Protein AF-A0A197JGU2-F1 (afdb_monomer_lite)

Structure (mmCIF, N/CA/C/O backbone):
data_AF-A0A197JGU2-F1
#
_entry.id   AF-A0A197JGU2-F1
#
loop_
_atom_site.group_PDB
_atom_site.id
_atom_site.type_symbol
_atom_site.label_atom_id
_atom_site.label_alt_id
_atom_site.label_comp_id
_atom_site.label_asym_id
_atom_site.label_entity_id
_atom_site.label_seq_id
_atom_site.pdbx_PDB_ins_code
_atom_site.Cartn_x
_atom_site.Cartn_y
_atom_site.Cartn_z
_atom_site.occupancy
_atom_site.B_iso_or_equiv
_atom_site.auth_seq_id
_atom_site.auth_comp_id
_atom_site.auth_asym_id
_atom_site.auth_atom_id
_atom_site.pdbx_PDB_model_num
ATOM 1 N N . MET A 1 1 ? -8.333 -54.682 26.541 1.00 45.16 1 MET A N 1
ATOM 2 C CA . MET A 1 1 ? -8.185 -54.988 25.103 1.00 45.16 1 MET A CA 1
ATOM 3 C C . MET A 1 1 ? -9.478 -54.595 24.414 1.00 45.16 1 MET A C 1
ATOM 5 O O . MET A 1 1 ? -10.468 -55.291 24.563 1.00 45.16 1 MET A O 1
ATOM 9 N N . SER A 1 2 ? -9.493 -53.425 23.780 1.00 31.69 2 SER A N 1
ATOM 10 C CA . SER A 1 2 ? -10.616 -52.922 22.987 1.00 31.69 2 SER A CA 1
ATOM 11 C C . SER A 1 2 ? -10.027 -52.031 21.899 1.00 31.69 2 SER A C 1
ATOM 13 O O . SER A 1 2 ? -9.272 -51.104 22.193 1.00 31.69 2 SER A O 1
ATOM 15 N N . THR A 1 3 ? -10.277 -52.406 20.652 1.00 38.69 3 THR A N 1
ATOM 16 C CA . THR A 1 3 ? -9.775 -51.786 19.426 1.00 38.69 3 THR A CA 1
ATOM 17 C C . THR A 1 3 ? -10.735 -50.689 18.978 1.00 38.69 3 THR A C 1
ATOM 19 O O . THR A 1 3 ? -11.870 -50.982 18.606 1.00 38.69 3 THR A O 1
ATOM 22 N N . HIS A 1 4 ? -10.274 -49.438 18.986 1.00 33.22 4 HIS A N 1
ATOM 23 C CA . HIS A 1 4 ? -10.952 -48.312 18.341 1.00 33.22 4 HIS A CA 1
ATOM 24 C C . HIS A 1 4 ? -10.510 -48.205 16.871 1.00 33.22 4 HIS A C 1
ATOM 26 O O . HIS A 1 4 ? -9.305 -48.244 16.614 1.00 33.22 4 HIS A O 1
ATOM 32 N N . PRO A 1 5 ? -11.433 -48.041 15.904 1.00 43.69 5 PRO A N 1
ATOM 33 C CA . PRO A 1 5 ? -11.072 -47.804 14.516 1.00 43.69 5 PRO A CA 1
ATOM 34 C C . PRO A 1 5 ? -10.796 -46.315 14.282 1.00 43.69 5 PRO A C 1
ATOM 36 O O . PRO A 1 5 ? -11.571 -45.445 14.681 1.00 43.69 5 PRO A O 1
ATOM 39 N N . ALA A 1 6 ? -9.680 -46.042 13.611 1.00 34.91 6 ALA A N 1
ATOM 40 C CA . ALA A 1 6 ? -9.342 -44.742 13.060 1.00 34.91 6 ALA A CA 1
ATOM 41 C C . ALA A 1 6 ? -10.175 -44.485 11.795 1.00 34.91 6 ALA A C 1
ATOM 43 O O . ALA A 1 6 ? -10.125 -45.260 10.842 1.00 34.91 6 ALA A O 1
ATOM 44 N N . PHE A 1 7 ? -10.913 -43.379 11.785 1.00 34.84 7 PHE A N 1
ATOM 45 C CA . PHE A 1 7 ? -11.488 -42.779 10.586 1.00 34.84 7 PHE A CA 1
ATOM 46 C C . PHE A 1 7 ? -11.163 -41.283 10.607 1.00 34.84 7 PHE A C 1
ATOM 48 O O . PHE A 1 7 ? -11.243 -40.653 11.660 1.00 34.84 7 PHE A O 1
ATOM 55 N N . ASN A 1 8 ? -10.838 -40.758 9.423 1.00 30.67 8 ASN A N 1
ATOM 56 C CA . ASN A 1 8 ? -10.496 -39.374 9.063 1.00 30.67 8 ASN A CA 1
ATOM 57 C C . ASN A 1 8 ? -8.997 -39.036 9.017 1.00 30.67 8 ASN A C 1
ATOM 59 O O . ASN A 1 8 ? -8.448 -38.451 9.941 1.00 30.67 8 ASN A O 1
ATOM 63 N N . SER A 1 9 ? -8.373 -39.298 7.865 1.00 32.50 9 SER A N 1
ATOM 64 C CA . SER A 1 9 ? -7.573 -38.276 7.168 1.00 32.50 9 SER A CA 1
ATOM 65 C C . SER A 1 9 ? -7.286 -38.728 5.731 1.00 32.50 9 SER A C 1
ATOM 67 O O . SER A 1 9 ? -6.255 -39.316 5.425 1.00 32.50 9 SER A O 1
ATOM 69 N N . LEU A 1 10 ? -8.255 -38.492 4.849 1.00 36.16 10 LEU A N 1
ATOM 70 C CA . LEU A 1 10 ? -8.094 -38.547 3.395 1.00 36.16 10 LEU A CA 1
ATOM 71 C C . LEU A 1 10 ? -8.729 -37.271 2.832 1.00 36.16 10 LEU A C 1
ATOM 73 O O . LEU A 1 10 ? -9.746 -37.292 2.149 1.00 36.16 10 LEU A O 1
ATOM 77 N N . VAL A 1 11 ? -8.142 -36.130 3.191 1.00 33.84 11 VAL A N 1
ATOM 78 C CA . VAL A 1 11 ? -8.242 -34.912 2.387 1.00 33.84 11 VAL A CA 1
ATOM 79 C C . VAL A 1 11 ? -6.900 -34.807 1.691 1.00 33.84 11 VAL A C 1
ATOM 81 O O . VAL A 1 11 ? -5.880 -34.538 2.322 1.00 33.84 11 VAL A O 1
ATOM 84 N N . GLY A 1 12 ? -6.904 -35.155 0.406 1.00 31.95 12 GLY A N 1
ATOM 85 C CA . GLY A 1 12 ? -5.719 -35.139 -0.432 1.00 31.95 12 GLY A CA 1
ATOM 86 C C . GLY A 1 12 ? -5.049 -33.774 -0.373 1.00 31.95 12 GLY A C 1
ATOM 87 O O . GLY A 1 12 ? -5.681 -32.748 -0.626 1.00 31.95 12 GLY A O 1
ATOM 88 N N . ALA A 1 13 ? -3.759 -33.780 -0.053 1.00 34.81 13 ALA A N 1
ATOM 89 C CA . ALA A 1 13 ? -2.879 -32.691 -0.413 1.00 34.81 13 ALA A CA 1
ATOM 90 C C . ALA A 1 13 ? -2.957 -32.546 -1.938 1.00 34.81 13 ALA A C 1
ATOM 92 O O . ALA A 1 13 ? -2.419 -33.370 -2.678 1.00 34.81 13 ALA A O 1
ATOM 93 N N . LEU A 1 14 ? -3.686 -31.533 -2.408 1.00 34.97 14 LEU A N 1
ATOM 94 C CA . LEU A 1 14 ? -3.496 -31.039 -3.762 1.00 34.97 14 LEU A CA 1
ATOM 95 C C . LEU A 1 14 ? -2.004 -30.704 -3.879 1.00 34.97 14 LEU A C 1
ATOM 97 O O . LEU A 1 14 ? -1.494 -30.000 -3.000 1.00 34.97 14 LEU A O 1
ATOM 101 N N . PRO A 1 15 ? -1.283 -31.222 -4.888 1.00 37.72 15 PRO A N 1
ATOM 102 C CA . PRO A 1 15 ? 0.078 -30.781 -5.124 1.00 37.72 15 PRO A CA 1
ATOM 103 C C . PRO A 1 15 ? 0.022 -29.262 -5.258 1.00 37.72 15 PRO A C 1
ATOM 105 O O . PRO A 1 15 ? -0.719 -28.741 -6.095 1.00 37.72 15 PRO A O 1
ATOM 108 N N . LEU A 1 16 ? 0.748 -28.562 -4.377 1.00 41.50 16 LEU A N 1
ATOM 109 C CA . LEU A 1 16 ? 1.075 -27.152 -4.559 1.00 41.50 16 LEU A CA 1
ATOM 110 C C . LEU A 1 16 ? 1.455 -27.014 -6.027 1.00 41.50 16 LEU A C 1
ATOM 112 O O . LEU A 1 16 ? 2.329 -27.756 -6.477 1.00 41.50 16 LEU A O 1
ATOM 116 N N . ALA A 1 17 ? 0.717 -26.186 -6.771 1.00 38.44 17 ALA A N 1
ATOM 117 C CA . ALA A 1 17 ? 0.963 -25.964 -8.185 1.00 38.44 17 ALA A CA 1
ATOM 118 C C . ALA A 1 17 ? 2.455 -25.664 -8.333 1.00 38.44 17 ALA A C 1
ATOM 120 O O . ALA A 1 17 ? 2.917 -24.613 -7.896 1.00 38.44 17 ALA A O 1
ATOM 121 N N . GLY A 1 18 ? 3.209 -26.652 -8.820 1.00 34.50 18 GLY A N 1
ATOM 122 C CA . GLY A 1 18 ? 4.642 -26.524 -8.990 1.00 34.50 18 GLY A CA 1
ATOM 123 C C . GLY A 1 18 ? 4.842 -25.403 -9.986 1.00 34.50 18 GLY A C 1
ATOM 124 O O . GLY A 1 18 ? 4.416 -25.524 -11.134 1.00 34.50 18 GLY A O 1
ATOM 125 N N . GLU A 1 19 ? 5.390 -24.289 -9.521 1.00 42.22 19 GLU A N 1
ATOM 126 C CA . GLU A 1 19 ? 5.710 -23.161 -10.377 1.00 42.22 19 GLU A CA 1
ATOM 127 C C . GLU A 1 19 ? 6.792 -23.647 -11.347 1.00 42.22 19 GLU A C 1
ATOM 129 O O . GLU A 1 19 ? 7.929 -23.923 -10.965 1.00 42.22 19 GLU A O 1
ATOM 134 N N . VAL A 1 20 ? 6.397 -23.899 -12.596 1.00 43.25 20 VAL A N 1
ATOM 135 C CA . VAL A 1 20 ? 7.321 -24.331 -13.643 1.00 43.25 20 VAL A CA 1
ATOM 136 C C . VAL A 1 20 ? 8.098 -23.097 -14.076 1.00 43.25 20 VAL A C 1
ATOM 138 O O . VAL A 1 20 ? 7.582 -22.256 -14.813 1.00 43.25 20 VAL A O 1
ATOM 141 N N . PHE A 1 21 ? 9.344 -22.993 -13.622 1.00 52.69 21 PHE A N 1
ATOM 142 C CA . PHE A 1 21 ? 10.291 -22.007 -14.126 1.00 52.69 21 PHE A CA 1
ATOM 143 C C . PHE A 1 21 ? 10.681 -22.402 -15.551 1.00 52.69 21 PHE A C 1
ATOM 145 O O . PHE A 1 21 ? 11.523 -23.271 -15.774 1.00 52.69 21 PHE A O 1
ATOM 152 N N . LEU A 1 22 ? 10.018 -21.805 -16.541 1.00 59.50 22 LEU A N 1
ATOM 153 C CA . LEU A 1 22 ? 10.475 -21.891 -17.921 1.00 59.50 22 LEU A CA 1
ATOM 154 C C . LEU A 1 22 ? 11.741 -21.046 -18.052 1.00 59.50 22 LEU A C 1
ATOM 156 O O . LEU A 1 22 ? 11.739 -19.873 -17.678 1.00 59.50 22 LEU A O 1
ATOM 160 N N . HIS A 1 23 ? 12.803 -21.634 -18.609 1.00 69.75 23 HIS A N 1
ATOM 161 C CA . HIS A 1 23 ? 14.019 -20.898 -18.946 1.00 69.75 23 HIS A CA 1
ATOM 162 C C . HIS A 1 23 ? 13.677 -19.620 -19.725 1.00 69.75 23 HIS A C 1
ATOM 164 O O . HIS A 1 23 ? 12.765 -19.598 -20.559 1.00 69.75 23 HIS A O 1
ATOM 170 N N . ARG A 1 24 ? 14.422 -18.552 -19.443 1.00 76.62 24 ARG A N 1
ATOM 171 C CA . ARG A 1 24 ? 14.270 -17.221 -20.035 1.00 76.62 24 ARG A CA 1
ATOM 172 C C . ARG A 1 24 ? 14.127 -17.276 -21.562 1.00 76.62 24 ARG A C 1
ATOM 174 O O . ARG A 1 24 ? 13.194 -16.693 -22.118 1.00 76.62 24 ARG A O 1
ATOM 181 N N . GLU A 1 25 ? 14.960 -18.073 -22.233 1.00 80.12 25 GLU A N 1
ATOM 182 C CA . GLU A 1 25 ? 14.879 -18.276 -23.681 1.00 80.12 25 GLU A CA 1
ATOM 183 C C . GLU A 1 25 ? 13.583 -18.978 -24.098 1.00 80.12 25 GLU A C 1
ATOM 185 O O . GLU A 1 25 ? 12.969 -18.593 -25.092 1.00 80.12 25 GLU A O 1
ATOM 190 N N . ALA A 1 26 ? 13.123 -19.977 -23.339 1.00 82.44 26 ALA A N 1
ATOM 191 C CA . ALA A 1 26 ? 11.890 -20.699 -23.643 1.00 82.44 26 ALA A CA 1
ATOM 192 C C . ALA A 1 26 ? 10.674 -19.762 -23.620 1.00 82.44 26 ALA A C 1
ATOM 194 O O . ALA A 1 26 ? 9.838 -19.833 -24.520 1.00 82.44 26 ALA A O 1
ATOM 195 N N . THR A 1 27 ? 10.606 -18.833 -22.660 1.00 84.88 27 THR A N 1
ATOM 196 C CA . THR A 1 27 ? 9.537 -17.820 -22.622 1.00 84.88 27 THR A CA 1
ATOM 197 C C . THR A 1 27 ? 9.527 -16.990 -23.905 1.00 84.88 27 THR A C 1
ATOM 199 O O . THR A 1 27 ? 8.475 -16.839 -24.528 1.00 84.88 27 THR A O 1
ATOM 202 N N . TRP A 1 28 ? 10.689 -16.514 -24.360 1.00 88.94 28 TRP A N 1
ATOM 203 C CA . TRP A 1 28 ? 10.804 -15.776 -25.621 1.00 88.94 28 TRP A CA 1
ATOM 204 C C . TRP A 1 28 ? 10.413 -16.623 -26.844 1.00 88.94 28 TRP A C 1
ATOM 206 O O . TRP A 1 28 ? 9.614 -16.188 -27.677 1.00 88.94 28 TRP A O 1
ATOM 216 N N . PHE A 1 29 ? 10.931 -17.847 -26.957 1.00 89.69 29 PHE A N 1
ATOM 217 C CA . PHE A 1 29 ? 10.640 -18.739 -28.083 1.00 89.69 29 PHE A CA 1
ATOM 218 C C . PHE A 1 29 ? 9.156 -19.102 -28.183 1.00 89.69 29 PHE A C 1
ATOM 220 O O . PHE A 1 29 ? 8.623 -19.174 -29.288 1.00 89.69 29 PHE A O 1
ATOM 227 N N . LEU A 1 30 ? 8.478 -19.288 -27.050 1.00 89.44 30 LEU A N 1
ATOM 228 C CA . LEU A 1 30 ? 7.057 -19.636 -27.015 1.00 89.44 30 LEU A CA 1
ATOM 229 C C . LEU A 1 30 ? 6.151 -18.434 -27.286 1.00 89.44 30 LEU A C 1
ATOM 231 O O . LEU A 1 30 ? 5.116 -18.573 -27.937 1.00 89.44 30 LEU A O 1
ATOM 235 N N . THR A 1 31 ? 6.519 -17.253 -26.790 1.00 91.62 31 THR A N 1
ATOM 236 C CA . THR A 1 31 ? 5.670 -16.058 -26.892 1.00 91.62 31 THR A CA 1
ATOM 237 C C . THR A 1 31 ? 5.887 -15.288 -28.188 1.00 91.62 31 THR A C 1
ATOM 239 O O . THR A 1 31 ? 4.927 -14.739 -28.733 1.00 91.62 31 THR A O 1
ATOM 242 N N . SER A 1 32 ? 7.108 -15.279 -28.731 1.00 94.19 32 SER A N 1
ATOM 243 C CA . SER A 1 32 ? 7.435 -14.470 -29.906 1.00 94.19 32 SER A CA 1
ATOM 244 C C . SER A 1 32 ? 6.592 -14.775 -31.146 1.00 94.19 32 SER A C 1
ATOM 246 O O . SER A 1 32 ? 6.251 -13.817 -31.833 1.00 94.19 32 SER A O 1
ATOM 248 N N . PRO A 1 33 ? 6.158 -16.010 -31.469 1.00 97.12 33 PRO A N 1
ATOM 249 C CA . PRO A 1 33 ? 5.295 -16.244 -32.631 1.00 97.12 33 PRO A CA 1
ATOM 250 C C . PRO A 1 33 ? 3.867 -15.712 -32.453 1.00 97.12 33 PRO A C 1
ATOM 252 O O . PRO A 1 33 ? 3.158 -15.556 -33.441 1.00 97.12 33 PRO A O 1
ATOM 255 N N . ILE A 1 34 ? 3.448 -15.427 -31.215 1.00 96.56 34 ILE A N 1
ATOM 256 C CA . ILE A 1 34 ? 2.062 -15.085 -30.863 1.00 96.56 34 ILE A CA 1
ATOM 257 C C . ILE A 1 34 ? 1.910 -13.702 -30.215 1.00 96.56 34 ILE A C 1
ATOM 259 O O . ILE A 1 34 ? 0.838 -13.403 -29.693 1.00 96.56 34 ILE A O 1
ATOM 263 N N . PHE A 1 35 ? 2.938 -12.847 -30.246 1.00 97.25 35 PHE A N 1
ATOM 264 C CA . PHE A 1 35 ? 2.919 -11.507 -29.638 1.00 97.25 35 PHE A CA 1
ATOM 265 C C . PHE A 1 35 ? 1.707 -10.662 -30.033 1.00 97.25 35 PHE A C 1
ATOM 267 O O . PHE A 1 35 ? 1.116 -9.999 -29.181 1.00 97.25 35 PHE A O 1
ATOM 274 N N . GLU A 1 36 ? 1.275 -10.747 -31.289 1.00 97.31 36 GLU A N 1
ATOM 275 C CA . GLU A 1 36 ? 0.116 -10.019 -31.795 1.00 97.31 36 GLU A CA 1
ATOM 276 C C . GLU A 1 36 ? -1.197 -10.453 -31.142 1.00 97.31 36 GLU A C 1
ATOM 278 O O . GLU A 1 36 ? -2.181 -9.724 -31.228 1.00 97.31 36 GLU A O 1
ATOM 283 N N . CYS A 1 37 ? -1.240 -11.617 -30.500 1.00 96.69 37 CYS A N 1
ATOM 284 C CA . CYS A 1 37 ? -2.421 -12.159 -29.837 1.00 96.69 37 CYS A CA 1
ATOM 285 C C . CYS A 1 37 ? -2.394 -11.950 -28.315 1.00 96.69 37 CYS A C 1
ATOM 287 O O . CYS A 1 37 ? -3.420 -12.138 -27.661 1.00 96.69 37 CYS A O 1
ATOM 289 N N . LEU A 1 38 ? -1.248 -11.572 -27.738 1.00 97.25 38 LEU A N 1
ATOM 290 C CA . LEU A 1 38 ? -1.096 -11.460 -26.290 1.00 97.25 38 LEU A CA 1
ATOM 291 C C . LEU A 1 38 ? -1.690 -10.153 -25.760 1.00 97.25 38 LEU A C 1
ATOM 293 O O . LEU A 1 38 ? -1.357 -9.064 -26.221 1.00 97.25 38 LEU A O 1
ATOM 297 N N . GLN A 1 39 ? -2.532 -10.276 -24.734 1.00 97.25 39 GLN A N 1
ATOM 298 C CA . GLN A 1 39 ? -3.038 -9.147 -23.942 1.00 97.25 39 GLN A CA 1
ATOM 299 C C . GLN A 1 39 ? -2.298 -8.984 -22.614 1.00 97.25 39 GLN A C 1
ATOM 301 O O . GLN A 1 39 ? -2.335 -7.911 -22.017 1.00 97.25 39 GLN A O 1
ATOM 306 N N . SER A 1 40 ? -1.617 -10.034 -22.157 1.00 96.56 40 SER A N 1
ATOM 307 C CA . SER A 1 40 ? -0.811 -10.038 -20.943 1.00 96.56 40 SER A CA 1
ATOM 308 C C . SER A 1 40 ? 0.511 -10.736 -21.222 1.00 96.56 40 SER A C 1
ATOM 310 O O . SER A 1 40 ? 0.514 -11.786 -21.864 1.00 96.56 40 SER A O 1
ATOM 312 N N . LEU A 1 41 ? 1.614 -10.173 -20.738 1.00 95.62 41 LEU A N 1
ATOM 313 C CA . LEU A 1 41 ? 2.951 -10.722 -20.943 1.00 95.62 41 LEU A CA 1
ATOM 314 C C . LEU A 1 41 ? 3.835 -10.422 -19.737 1.00 95.62 41 LEU A C 1
ATOM 316 O O . LEU A 1 41 ? 3.893 -9.278 -19.278 1.00 95.62 41 LEU A O 1
ATOM 320 N N . SER A 1 42 ? 4.534 -11.450 -19.264 1.00 93.62 42 SER A N 1
ATOM 321 C CA . SER A 1 42 ? 5.588 -11.308 -18.267 1.00 93.62 42 SER A CA 1
ATOM 322 C C . SER A 1 42 ? 6.929 -11.114 -18.967 1.00 93.62 42 SER A C 1
ATOM 324 O O . SER A 1 42 ? 7.308 -11.917 -19.815 1.00 93.62 42 SER A O 1
ATOM 326 N N . ILE A 1 43 ? 7.621 -10.024 -18.643 1.00 93.56 43 ILE A N 1
ATOM 327 C CA . ILE A 1 43 ? 8.865 -9.601 -19.284 1.00 93.56 43 ILE A CA 1
ATOM 328 C C . ILE A 1 43 ? 9.972 -9.572 -18.227 1.00 93.56 43 ILE A C 1
ATOM 330 O O . ILE A 1 43 ? 9.899 -8.756 -17.300 1.00 93.56 43 ILE A O 1
ATOM 334 N N . PRO A 1 44 ? 11.008 -10.418 -18.350 1.00 91.75 44 PRO A N 1
ATOM 335 C CA . PRO A 1 44 ? 12.205 -10.298 -17.531 1.00 91.75 44 PRO A CA 1
ATOM 336 C C . PRO A 1 44 ? 12.867 -8.934 -17.754 1.00 91.75 44 PRO A C 1
ATOM 338 O O . PRO A 1 44 ? 13.097 -8.532 -18.895 1.00 91.75 44 PRO A O 1
ATOM 341 N N . ALA A 1 45 ? 13.201 -8.216 -16.680 1.00 90.38 45 ALA A N 1
ATOM 342 C CA . ALA A 1 45 ? 13.775 -6.869 -16.774 1.00 90.38 45 ALA A CA 1
ATOM 343 C C . ALA A 1 45 ? 15.087 -6.836 -17.586 1.00 90.38 45 ALA A C 1
ATOM 345 O O . ALA A 1 45 ? 15.390 -5.846 -18.245 1.00 90.38 45 ALA A O 1
ATOM 346 N N . PHE A 1 46 ? 15.843 -7.935 -17.594 1.00 87.75 46 PHE A N 1
ATOM 347 C CA . PHE A 1 46 ? 17.083 -8.063 -18.361 1.00 87.75 46 PHE A CA 1
ATOM 348 C C . PHE A 1 46 ? 16.871 -8.350 -19.857 1.00 87.75 46 PHE A C 1
ATOM 350 O O . PHE A 1 46 ? 17.829 -8.258 -20.620 1.00 87.75 46 PHE A O 1
ATOM 357 N N . ASP A 1 47 ? 15.657 -8.708 -20.292 1.00 91.50 47 ASP A N 1
ATOM 358 C CA . ASP A 1 47 ? 15.323 -9.009 -21.696 1.00 91.50 47 ASP A CA 1
ATOM 359 C C . ASP A 1 47 ? 14.694 -7.845 -22.455 1.00 91.50 47 ASP A C 1
ATOM 361 O O . ASP A 1 47 ? 14.291 -8.005 -23.610 1.00 91.50 47 ASP A O 1
ATOM 365 N N . LEU A 1 48 ? 14.560 -6.675 -21.831 1.00 93.06 48 LEU A N 1
ATOM 366 C CA . LEU A 1 48 ? 13.796 -5.568 -22.407 1.00 93.06 48 LEU A CA 1
ATOM 367 C C . LEU A 1 48 ? 14.268 -5.174 -23.803 1.00 93.06 48 LEU A C 1
ATOM 369 O O . LEU A 1 48 ? 13.432 -4.813 -24.624 1.00 93.06 48 LEU A O 1
ATOM 373 N N . ASP A 1 49 ? 15.554 -5.312 -24.118 1.00 92.62 49 ASP A N 1
ATOM 374 C CA . ASP A 1 49 ? 16.081 -5.066 -25.462 1.00 92.62 49 ASP A CA 1
ATOM 375 C C . ASP A 1 49 ? 15.443 -5.982 -26.520 1.00 92.62 49 ASP A C 1
ATOM 377 O O . ASP A 1 49 ? 15.079 -5.525 -27.606 1.00 92.62 49 ASP A 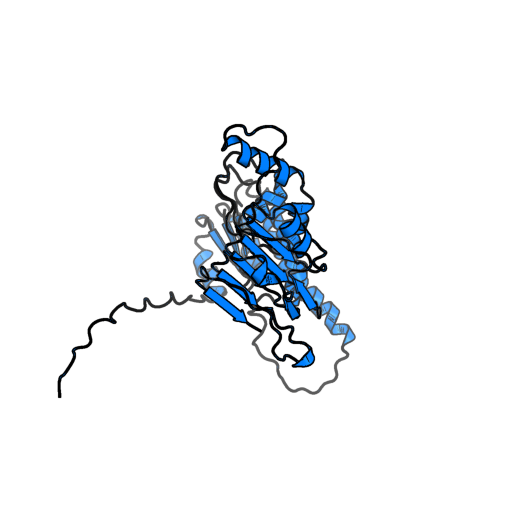O 1
ATOM 381 N N . CYS A 1 50 ? 15.254 -7.268 -26.209 1.00 93.06 50 CYS A N 1
ATOM 382 C CA . CYS A 1 50 ? 14.613 -8.229 -27.107 1.00 93.06 50 CYS A CA 1
ATOM 383 C C . CYS A 1 50 ? 13.155 -7.837 -27.365 1.00 93.06 50 CYS A C 1
ATOM 385 O O . CYS A 1 50 ? 12.734 -7.723 -28.519 1.00 93.06 50 CYS A O 1
ATOM 387 N N . TYR A 1 51 ? 12.402 -7.545 -26.302 1.00 95.69 51 TYR A N 1
ATOM 388 C CA . TYR A 1 51 ? 11.006 -7.114 -26.413 1.00 95.69 51 TYR A CA 1
ATOM 389 C C . TYR A 1 51 ? 10.870 -5.738 -27.079 1.00 95.69 51 TYR A C 1
ATOM 391 O O . TYR A 1 51 ? 9.931 -5.527 -27.845 1.00 95.69 51 TYR A O 1
ATOM 399 N N . SER A 1 52 ? 11.827 -4.829 -26.869 1.00 96.44 52 SER A N 1
ATOM 400 C CA . SER A 1 52 ? 11.855 -3.510 -27.514 1.00 96.44 52 SER A CA 1
ATOM 401 C C . SER A 1 52 ? 11.999 -3.631 -29.029 1.00 96.44 52 SER A C 1
ATOM 403 O O . SER A 1 52 ? 11.279 -2.968 -29.772 1.00 96.44 52 SER A O 1
ATOM 405 N N . ARG A 1 53 ? 12.859 -4.538 -29.515 1.00 96.75 53 ARG A N 1
ATOM 406 C CA . ARG A 1 53 ? 13.000 -4.813 -30.960 1.00 96.75 53 ARG A CA 1
ATOM 407 C C . ARG A 1 53 ? 11.731 -5.398 -31.583 1.00 96.75 53 ARG A C 1
ATOM 409 O O . ARG A 1 53 ? 11.513 -5.235 -32.778 1.00 96.75 53 ARG A O 1
ATOM 416 N N . ALA A 1 54 ? 10.896 -6.068 -30.790 1.00 96.88 54 ALA A N 1
ATOM 417 C CA . ALA A 1 54 ? 9.630 -6.654 -31.226 1.00 96.88 54 ALA A CA 1
ATOM 418 C C . ALA A 1 54 ? 8.396 -5.803 -30.862 1.00 96.88 54 ALA A C 1
ATOM 420 O O . ALA A 1 54 ? 7.269 -6.289 -30.970 1.00 96.88 54 ALA A O 1
ATOM 421 N N . MET A 1 55 ? 8.580 -4.543 -30.449 1.00 97.25 55 MET A N 1
ATOM 422 C CA . MET A 1 55 ? 7.519 -3.707 -29.876 1.00 97.25 55 MET A CA 1
ATOM 423 C C . MET A 1 55 ? 6.297 -3.551 -30.794 1.00 97.25 55 MET A C 1
ATOM 425 O O . MET A 1 55 ? 5.164 -3.582 -30.320 1.00 97.25 55 MET A O 1
ATOM 429 N N . ASP A 1 56 ? 6.501 -3.471 -32.109 1.00 97.88 56 ASP A N 1
ATOM 430 C CA . ASP A 1 56 ? 5.456 -3.381 -33.143 1.00 97.88 56 ASP A CA 1
ATOM 431 C C . ASP A 1 56 ? 4.432 -4.520 -33.057 1.00 97.88 56 ASP A C 1
ATOM 433 O O . ASP A 1 56 ? 3.251 -4.353 -33.377 1.00 97.88 56 ASP A O 1
ATOM 437 N N . ARG A 1 57 ? 4.892 -5.691 -32.612 1.00 97.88 57 ARG A N 1
ATOM 438 C CA . ARG A 1 57 ? 4.105 -6.921 -32.529 1.00 97.88 57 ARG A CA 1
ATOM 439 C C . ARG A 1 57 ? 3.286 -6.987 -31.243 1.00 97.88 57 ARG A C 1
ATOM 441 O O . ARG A 1 57 ? 2.289 -7.694 -31.198 1.00 97.88 57 ARG A O 1
ATOM 448 N N . LEU A 1 58 ? 3.624 -6.184 -30.234 1.00 97.31 58 LEU A N 1
ATOM 449 C CA . LEU A 1 58 ? 2.961 -6.138 -28.926 1.00 97.31 58 LEU A CA 1
ATOM 450 C C . LEU A 1 58 ? 1.729 -5.208 -28.896 1.00 97.31 58 LEU A C 1
ATOM 452 O O . LEU A 1 58 ? 1.280 -4.796 -27.832 1.00 97.31 58 LEU A O 1
ATOM 456 N N . ARG A 1 59 ? 1.140 -4.875 -30.051 1.00 97.12 59 ARG A N 1
ATOM 457 C CA . ARG A 1 59 ? 0.045 -3.887 -30.184 1.00 97.12 59 ARG A CA 1
ATOM 458 C C . ARG A 1 59 ? -1.220 -4.166 -29.361 1.00 97.12 59 ARG A C 1
ATOM 460 O O . ARG A 1 59 ? -2.008 -3.252 -29.122 1.00 97.12 59 ARG A O 1
ATOM 467 N N . ASN A 1 60 ? -1.445 -5.427 -28.992 1.00 97.00 60 ASN A N 1
ATOM 468 C CA . ASN A 1 60 ? -2.610 -5.871 -28.224 1.00 97.00 60 ASN A CA 1
ATOM 469 C C . ASN A 1 60 ? -2.315 -6.027 -26.729 1.00 97.00 60 ASN A C 1
ATOM 471 O O . ASN A 1 60 ? -3.225 -6.354 -25.970 1.00 97.00 60 ASN A O 1
ATOM 475 N N . LEU A 1 61 ? -1.077 -5.763 -26.308 1.00 97.69 61 LEU A N 1
ATOM 476 C CA . LEU A 1 61 ? -0.649 -5.927 -24.933 1.00 97.69 61 LEU A CA 1
ATOM 477 C C . LEU A 1 61 ? -1.281 -4.846 -24.049 1.00 97.69 61 LEU A C 1
ATOM 479 O O . LEU A 1 61 ? -1.087 -3.647 -24.256 1.00 97.69 61 LEU A O 1
ATOM 483 N N . GLU A 1 62 ? -2.046 -5.285 -23.052 1.00 97.06 62 GLU A N 1
ATOM 484 C CA . GLU A 1 62 ? -2.731 -4.413 -22.097 1.00 97.06 62 GLU A CA 1
ATOM 485 C C . GLU A 1 62 ? -2.149 -4.523 -20.686 1.00 97.06 62 GLU A C 1
ATOM 487 O O . GLU A 1 62 ? -2.154 -3.546 -19.934 1.00 97.06 62 GLU A O 1
ATOM 492 N N . ARG A 1 63 ? -1.640 -5.702 -20.320 1.00 96.19 63 ARG A N 1
ATOM 493 C CA . ARG A 1 63 ? -1.025 -5.975 -19.024 1.00 96.19 63 ARG A CA 1
ATOM 494 C C . ARG A 1 63 ? 0.435 -6.372 -19.204 1.00 96.19 63 ARG A C 1
ATOM 496 O O . ARG A 1 63 ? 0.740 -7.363 -19.859 1.00 96.19 63 ARG A O 1
ATOM 503 N N . ILE A 1 64 ? 1.326 -5.620 -18.575 1.00 96.25 64 ILE A N 1
ATOM 504 C CA . ILE A 1 64 ? 2.760 -5.902 -18.577 1.00 96.25 64 ILE A CA 1
ATOM 505 C C . ILE A 1 64 ? 3.146 -6.330 -17.169 1.00 96.25 64 ILE A C 1
ATOM 507 O O . ILE A 1 64 ? 2.839 -5.636 -16.201 1.00 96.25 64 ILE A O 1
ATOM 511 N N . HIS A 1 65 ? 3.795 -7.477 -17.040 1.00 95.06 65 HIS A N 1
ATOM 512 C CA . HIS A 1 65 ? 4.298 -7.957 -15.762 1.00 95.06 65 HIS A CA 1
ATOM 513 C C . HIS A 1 65 ? 5.815 -7.997 -15.798 1.00 95.06 65 HIS A C 1
ATOM 515 O O . HIS A 1 65 ? 6.403 -8.867 -16.425 1.00 95.06 65 HIS A O 1
ATOM 521 N N . PHE A 1 66 ? 6.470 -7.052 -15.137 1.00 94.06 66 PHE A N 1
ATOM 522 C CA . PHE A 1 66 ? 7.923 -7.066 -15.076 1.00 94.06 66 PHE A CA 1
ATOM 523 C C . PHE A 1 66 ? 8.408 -8.033 -14.003 1.00 94.06 66 PHE A C 1
ATOM 525 O O . PHE A 1 66 ? 8.018 -7.943 -12.834 1.00 94.06 66 PHE A O 1
ATOM 532 N N . VAL A 1 67 ? 9.266 -8.957 -14.419 1.00 90.81 67 VAL A N 1
ATOM 533 C CA . VAL A 1 67 ? 9.887 -9.946 -13.543 1.00 90.81 67 VAL A CA 1
ATOM 534 C C . VAL A 1 67 ? 11.340 -9.548 -13.347 1.00 90.81 67 VAL A C 1
ATOM 536 O O . VAL A 1 67 ? 12.100 -9.418 -14.307 1.00 90.81 67 VAL A O 1
ATOM 539 N N . PHE A 1 68 ? 11.717 -9.318 -12.096 1.00 86.06 68 PHE A N 1
ATOM 540 C CA . PHE A 1 68 ? 13.112 -9.170 -11.716 1.00 86.06 68 PHE A CA 1
ATOM 541 C C . PHE A 1 68 ? 13.604 -10.552 -11.337 1.00 86.06 68 PHE A C 1
ATOM 543 O O . PHE A 1 68 ? 13.296 -11.049 -10.262 1.00 86.06 68 PHE A O 1
ATOM 550 N N . ASP A 1 69 ? 14.270 -11.198 -12.282 1.00 78.38 69 ASP A N 1
ATOM 551 C CA . ASP A 1 69 ? 14.916 -12.477 -12.043 1.00 78.38 69 ASP A CA 1
ATOM 552 C C . ASP A 1 69 ? 16.356 -12.200 -11.599 1.00 78.38 69 ASP A C 1
ATOM 554 O O . ASP A 1 69 ? 17.080 -11.479 -12.288 1.00 78.38 69 ASP A O 1
ATOM 558 N N . ASP A 1 70 ? 16.772 -12.736 -10.450 1.00 66.69 70 ASP A N 1
ATOM 559 C CA . ASP A 1 70 ? 18.140 -12.604 -9.921 1.00 66.69 70 ASP A CA 1
ATOM 560 C C . ASP A 1 70 ? 19.102 -13.592 -10.605 1.00 66.69 70 ASP A C 1
ATOM 562 O O . ASP A 1 70 ? 20.064 -14.094 -10.028 1.00 66.69 70 ASP A O 1
ATOM 566 N N . SER A 1 71 ? 18.859 -13.895 -11.882 1.00 58.84 71 SER A N 1
ATOM 567 C CA . SER A 1 71 ? 19.631 -14.891 -12.625 1.00 58.84 71 SER A CA 1
ATOM 568 C C . SER A 1 71 ? 21.055 -14.429 -12.956 1.00 58.84 71 SER A C 1
ATOM 570 O O . SER A 1 71 ? 21.777 -15.134 -13.655 1.00 58.84 71 SER A O 1
ATOM 572 N N . SER A 1 72 ? 21.467 -13.235 -12.512 1.00 54.47 72 SER A N 1
ATOM 573 C CA . SER A 1 72 ? 22.845 -12.760 -12.673 1.00 54.47 72 SER A CA 1
ATOM 574 C C . SER A 1 72 ? 23.802 -13.258 -11.584 1.00 54.47 72 SER A C 1
ATOM 576 O O . SER A 1 72 ? 24.996 -12.991 -11.689 1.00 54.47 72 SER A O 1
ATOM 578 N N . VAL A 1 73 ? 23.323 -13.967 -10.550 1.00 47.09 73 VAL A N 1
ATOM 579 C CA . VAL A 1 73 ? 24.173 -14.343 -9.409 1.00 47.09 73 VAL A CA 1
ATOM 580 C C . VAL A 1 73 ? 23.886 -15.757 -8.897 1.00 47.09 73 VAL A C 1
ATOM 582 O O . VAL A 1 73 ? 23.351 -15.893 -7.812 1.00 47.09 73 VAL A O 1
ATOM 585 N N . VAL A 1 74 ? 24.293 -16.803 -9.630 1.00 46.12 74 VAL A N 1
ATOM 586 C CA . VAL A 1 74 ? 25.040 -17.950 -9.042 1.00 46.12 74 VAL A CA 1
ATOM 587 C C . VAL A 1 74 ? 25.909 -18.649 -10.115 1.00 46.12 74 VAL A C 1
ATOM 589 O O . VAL A 1 74 ? 25.896 -19.867 -10.240 1.00 46.12 74 VAL A O 1
ATOM 592 N N . SER A 1 75 ? 26.656 -17.909 -10.934 1.00 44.56 75 SER A N 1
ATOM 593 C CA . SER A 1 75 ? 27.708 -18.519 -11.771 1.00 44.56 75 SER A CA 1
ATOM 594 C C . SER A 1 75 ? 28.835 -17.508 -11.973 1.00 44.56 75 SER A C 1
ATOM 596 O O . SER A 1 75 ? 28.562 -16.405 -12.434 1.00 44.56 75 SER A O 1
ATOM 598 N N . ASP A 1 76 ? 30.112 -17.731 -11.688 1.00 45.09 76 ASP A N 1
ATOM 599 C CA . ASP A 1 76 ? 30.853 -18.922 -11.257 1.00 45.09 76 ASP A CA 1
ATOM 600 C C . ASP A 1 76 ? 32.265 -18.454 -10.836 1.00 45.09 76 ASP A C 1
ATOM 602 O O . ASP A 1 76 ? 33.259 -18.895 -11.394 1.00 45.09 76 ASP A O 1
ATOM 606 N N . PHE A 1 77 ? 32.398 -17.477 -9.932 1.00 44.84 77 PHE A N 1
ATOM 607 C CA . PHE A 1 77 ? 33.729 -17.014 -9.500 1.00 44.84 77 PHE A CA 1
ATOM 608 C C . PHE A 1 77 ? 33.740 -16.596 -8.020 1.00 44.84 77 PHE A C 1
ATOM 610 O O . PHE A 1 77 ? 34.080 -15.467 -7.680 1.00 44.84 77 PHE A O 1
ATOM 617 N N . GLU A 1 78 ? 33.448 -17.540 -7.121 1.00 50.91 78 GLU A N 1
ATOM 618 C CA . GLU A 1 78 ? 34.326 -17.701 -5.948 1.00 50.91 78 GLU A CA 1
ATOM 619 C C . GLU A 1 78 ? 35.597 -18.422 -6.434 1.00 50.91 78 GLU A C 1
ATOM 621 O O . GLU A 1 78 ? 35.876 -19.559 -6.074 1.00 50.91 78 GLU A O 1
ATOM 626 N N . ASP A 1 79 ? 36.317 -17.803 -7.373 1.00 49.53 79 ASP A N 1
ATOM 627 C CA . ASP A 1 79 ? 37.665 -18.229 -7.719 1.00 49.53 79 ASP A CA 1
ATOM 628 C C . ASP A 1 79 ? 38.579 -17.477 -6.762 1.00 49.53 79 ASP A C 1
ATOM 630 O O . ASP A 1 79 ? 38.691 -16.248 -6.829 1.00 49.53 79 ASP A O 1
ATOM 634 N N . ASP A 1 80 ? 39.161 -18.236 -5.837 1.00 54.56 80 ASP A N 1
ATOM 635 C CA . ASP A 1 80 ? 40.061 -17.868 -4.739 1.00 54.56 80 ASP A CA 1
ATOM 636 C C . ASP A 1 80 ? 41.362 -17.161 -5.194 1.00 54.56 80 ASP A C 1
ATOM 638 O O . ASP A 1 80 ? 42.419 -17.262 -4.563 1.00 54.56 80 ASP A O 1
ATOM 642 N N . SER A 1 81 ? 41.340 -16.420 -6.301 1.00 55.31 81 SER A N 1
ATOM 643 C CA . SER A 1 81 ? 42.487 -15.666 -6.782 1.00 55.31 81 SER A CA 1
ATOM 644 C C . SER A 1 81 ? 42.687 -14.407 -5.931 1.00 55.31 81 SER A C 1
ATOM 646 O O . SER A 1 81 ? 42.128 -13.334 -6.147 1.00 55.31 81 SER A O 1
ATOM 648 N N . VAL A 1 82 ? 43.531 -14.573 -4.913 1.00 55.00 82 VAL A N 1
ATOM 649 C CA . VAL A 1 82 ? 44.120 -13.539 -4.057 1.00 55.00 82 VAL A CA 1
ATOM 650 C C . VAL A 1 82 ? 44.928 -12.552 -4.916 1.00 55.00 82 VAL A C 1
ATOM 652 O O . VAL A 1 82 ? 46.151 -12.613 -4.998 1.00 55.00 82 VAL A O 1
ATOM 655 N N . GLY A 1 83 ? 44.237 -11.645 -5.601 1.00 61.94 83 GLY A N 1
ATOM 656 C CA . GLY A 1 83 ? 44.812 -10.524 -6.333 1.00 61.94 83 GLY A CA 1
ATOM 657 C C . GLY A 1 83 ? 44.165 -9.236 -5.851 1.00 61.94 83 GLY A C 1
ATOM 658 O O . GLY A 1 83 ? 43.007 -8.973 -6.154 1.00 61.94 83 GLY A O 1
ATOM 659 N N . SER A 1 84 ? 44.894 -8.437 -5.073 1.00 62.25 84 SER A N 1
ATOM 660 C CA . SER A 1 84 ? 44.430 -7.153 -4.540 1.00 62.25 84 SER A CA 1
ATOM 661 C C . SER A 1 84 ? 44.210 -6.137 -5.669 1.00 62.25 84 SER A C 1
ATOM 663 O O . SER A 1 84 ? 45.097 -5.342 -5.985 1.00 62.25 84 SER A O 1
ATOM 665 N N . VAL A 1 85 ? 43.047 -6.169 -6.311 1.00 58.34 85 VAL A N 1
ATOM 666 C CA . VAL A 1 85 ? 42.631 -5.119 -7.244 1.00 58.34 85 VAL A CA 1
ATOM 667 C C . VAL A 1 85 ? 42.020 -3.975 -6.433 1.00 58.34 85 VAL A C 1
ATOM 669 O O . VAL A 1 85 ? 41.190 -4.204 -5.554 1.00 58.34 85 VAL A O 1
ATOM 672 N N . SER A 1 86 ? 42.472 -2.745 -6.697 1.00 67.38 86 SER A N 1
ATOM 673 C CA . SER A 1 86 ? 42.042 -1.530 -5.992 1.00 67.38 8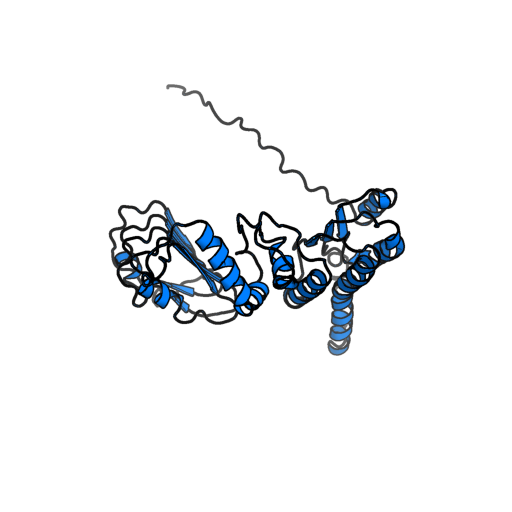6 SER A CA 1
ATOM 674 C C . SER A 1 86 ? 40.508 -1.383 -5.947 1.00 67.38 86 SER A C 1
ATOM 676 O O . SER A 1 86 ? 39.881 -1.401 -7.008 1.00 67.38 86 SER A O 1
ATOM 678 N N . PRO A 1 87 ? 39.903 -1.153 -4.762 1.00 64.88 87 PRO A N 1
ATOM 679 C CA . PRO A 1 87 ? 38.447 -1.057 -4.584 1.00 64.88 87 PRO A CA 1
ATOM 680 C C . PRO A 1 87 ? 37.765 0.091 -5.349 1.00 64.88 87 PRO A C 1
ATOM 682 O O . PRO A 1 87 ? 36.593 -0.010 -5.699 1.00 64.88 87 PRO A O 1
ATOM 685 N N . GLU A 1 88 ? 38.480 1.181 -5.632 1.00 69.44 88 GLU A N 1
ATOM 686 C CA . GLU A 1 88 ? 37.856 2.456 -6.024 1.00 69.44 88 GLU A CA 1
ATOM 687 C C . GLU A 1 88 ? 37.346 2.522 -7.475 1.00 69.44 88 GLU A C 1
ATOM 689 O O . GLU A 1 88 ? 36.469 3.326 -7.766 1.00 69.44 88 GLU A O 1
ATOM 694 N N . LEU A 1 89 ? 37.821 1.670 -8.394 1.00 64.69 89 LEU A N 1
ATOM 695 C CA . LEU A 1 89 ? 37.338 1.666 -9.791 1.00 64.69 89 LEU A CA 1
ATOM 696 C C . LEU A 1 89 ? 36.151 0.714 -10.033 1.00 64.69 89 LEU A C 1
ATOM 698 O O . LEU A 1 89 ? 35.593 0.692 -11.129 1.00 64.69 89 LEU A O 1
ATOM 702 N N . SER A 1 90 ? 35.760 -0.076 -9.030 1.00 70.06 90 SER A N 1
ATOM 703 C CA . SER A 1 90 ? 34.727 -1.113 -9.170 1.00 70.06 90 SER A CA 1
ATOM 704 C C . SER A 1 90 ? 33.313 -0.605 -8.855 1.00 70.06 90 SER A C 1
ATOM 706 O O . SER A 1 90 ? 32.341 -1.043 -9.476 1.00 70.06 90 SER A O 1
ATOM 708 N N . GLU A 1 91 ? 33.172 0.359 -7.937 1.00 73.62 91 GLU A N 1
ATOM 709 C CA . GLU A 1 91 ? 31.852 0.809 -7.471 1.00 73.62 91 GLU A CA 1
ATOM 710 C C . GLU A 1 91 ? 31.052 1.548 -8.555 1.00 73.62 91 GLU A C 1
ATOM 712 O O . GLU A 1 91 ? 29.865 1.264 -8.735 1.00 73.62 91 GLU A O 1
ATOM 717 N N . ASP A 1 92 ? 31.695 2.409 -9.349 1.00 73.81 92 ASP A N 1
ATOM 718 C CA . ASP A 1 92 ? 31.023 3.154 -10.423 1.00 73.81 92 ASP A CA 1
ATOM 719 C C . ASP A 1 92 ? 30.540 2.237 -11.557 1.00 73.81 92 ASP A C 1
ATOM 721 O O . ASP A 1 92 ? 29.418 2.384 -12.053 1.00 73.81 92 ASP A O 1
ATOM 725 N N . ALA A 1 93 ? 31.346 1.241 -11.942 1.00 72.56 93 ALA A N 1
ATOM 726 C CA . ALA A 1 93 ? 30.969 0.260 -12.960 1.00 72.56 93 ALA A CA 1
ATOM 727 C C . ALA A 1 93 ? 29.821 -0.642 -12.474 1.00 72.56 93 ALA A C 1
ATOM 729 O O . ALA A 1 93 ? 28.859 -0.890 -13.212 1.00 72.56 93 ALA A O 1
ATOM 730 N N . ALA A 1 94 ? 29.869 -1.073 -11.209 1.00 68.88 94 ALA A N 1
ATOM 731 C CA . ALA A 1 94 ? 28.796 -1.840 -10.589 1.00 68.88 94 ALA A CA 1
ATOM 732 C C . ALA A 1 94 ? 27.493 -1.026 -10.500 1.00 68.88 94 ALA A C 1
ATOM 734 O O . ALA A 1 94 ? 26.413 -1.553 -10.780 1.00 68.88 94 ALA A O 1
ATOM 735 N N . GLN A 1 95 ? 27.569 0.265 -10.171 1.00 65.94 95 GLN A N 1
ATOM 736 C CA . GLN A 1 95 ? 26.397 1.136 -10.071 1.00 65.94 95 GLN A CA 1
ATOM 737 C C . GLN A 1 95 ? 25.797 1.482 -11.447 1.00 65.94 95 GLN A C 1
ATOM 739 O O . GLN A 1 95 ? 24.568 1.506 -11.607 1.00 65.94 95 GLN A O 1
ATOM 744 N N . ALA A 1 96 ? 26.639 1.684 -12.466 1.00 69.31 96 ALA A N 1
ATOM 745 C CA . ALA A 1 96 ? 26.206 1.892 -13.847 1.00 69.31 96 ALA A CA 1
ATOM 746 C C . ALA A 1 96 ? 25.481 0.658 -14.413 1.00 69.31 96 ALA A C 1
ATOM 748 O O . ALA A 1 96 ? 24.429 0.791 -15.042 1.00 69.31 96 ALA A O 1
ATOM 749 N N . SER A 1 97 ? 25.973 -0.550 -14.117 1.00 68.12 97 SER A N 1
ATOM 750 C CA . SER A 1 97 ? 25.317 -1.795 -14.534 1.00 68.12 97 SER A CA 1
ATOM 751 C C . SER A 1 97 ? 23.949 -2.000 -13.867 1.00 68.12 97 SER A C 1
ATOM 753 O O . SER A 1 97 ? 23.038 -2.535 -14.496 1.00 68.12 97 SER A O 1
ATOM 755 N N . LYS A 1 98 ? 23.770 -1.564 -12.611 1.00 66.50 98 LYS A N 1
ATOM 756 C CA . LYS A 1 98 ? 22.522 -1.743 -11.837 1.00 66.50 98 LYS A CA 1
ATOM 757 C C . LYS A 1 98 ? 21.414 -0.757 -12.189 1.00 66.50 98 LYS A C 1
ATOM 759 O O . LYS A 1 98 ? 20.234 -1.089 -12.111 1.00 66.50 98 LYS A O 1
ATOM 764 N N . THR A 1 99 ? 21.767 0.471 -12.554 1.00 67.25 99 THR A N 1
ATOM 765 C CA . THR A 1 99 ? 20.776 1.495 -12.929 1.00 67.25 99 THR A CA 1
ATOM 766 C C . THR A 1 99 ? 20.214 1.284 -14.336 1.00 67.25 99 THR A C 1
ATOM 768 O O . THR A 1 99 ? 19.147 1.815 -14.656 1.00 67.25 99 THR A O 1
ATOM 771 N N . ASN A 1 100 ? 20.883 0.468 -15.155 1.00 81.38 100 ASN A N 1
ATOM 772 C CA . ASN A 1 100 ? 20.510 0.235 -16.544 1.00 81.38 100 ASN A CA 1
ATOM 773 C C . ASN A 1 100 ? 19.158 -0.503 -16.711 1.00 81.38 100 ASN A C 1
ATOM 775 O O . ASN A 1 100 ? 18.289 0.043 -17.392 1.00 81.38 100 ASN A O 1
ATOM 779 N N . PRO A 1 101 ? 18.873 -1.640 -16.033 1.00 85.56 101 PRO A N 1
ATOM 780 C CA . PRO A 1 101 ? 17.601 -2.350 -16.212 1.00 85.56 101 PRO A CA 1
ATOM 781 C C . PRO A 1 101 ? 16.389 -1.526 -15.769 1.00 85.56 101 PRO A C 1
ATOM 783 O O . PRO A 1 101 ? 15.357 -1.515 -16.433 1.00 85.56 101 PRO A O 1
ATOM 786 N N . LEU A 1 102 ? 16.515 -0.777 -14.669 1.00 90.06 102 LEU A N 1
ATOM 787 C CA . 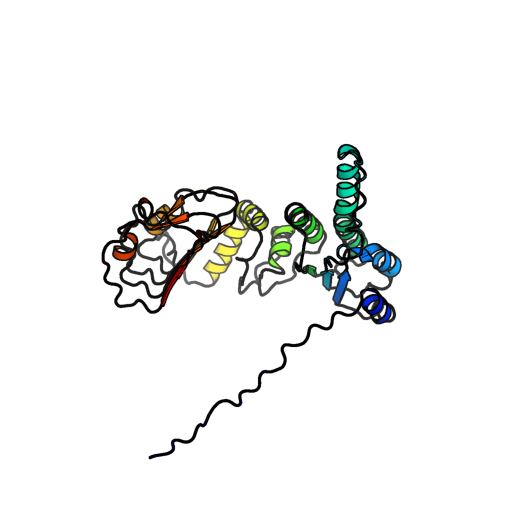LEU A 1 102 ? 15.435 0.079 -14.178 1.00 90.06 102 LEU A CA 1
ATOM 788 C C . LEU A 1 102 ? 15.098 1.206 -15.157 1.00 90.06 102 LEU A C 1
ATOM 790 O O . LEU A 1 102 ? 13.924 1.488 -15.389 1.00 90.06 102 LEU A O 1
ATOM 794 N N . ARG A 1 103 ? 16.116 1.834 -15.758 1.00 93.12 103 ARG A N 1
ATOM 795 C CA . ARG A 1 103 ? 15.901 2.838 -16.807 1.00 93.12 103 ARG A CA 1
ATOM 796 C C . ARG A 1 103 ? 15.329 2.214 -18.072 1.00 93.12 103 ARG A C 1
ATOM 798 O O . ARG A 1 103 ? 14.437 2.808 -18.667 1.00 93.12 103 ARG A O 1
ATOM 805 N N . ALA A 1 104 ? 15.780 1.018 -18.446 1.00 93.88 104 ALA A N 1
ATOM 806 C CA . ALA A 1 104 ? 15.236 0.292 -19.586 1.00 93.88 104 ALA A CA 1
ATOM 807 C C . ALA A 1 104 ? 13.730 0.016 -19.425 1.00 93.88 104 ALA A C 1
ATOM 809 O O . ALA A 1 104 ? 12.992 0.150 -20.396 1.00 93.88 104 ALA A O 1
ATOM 810 N N . LEU A 1 105 ? 13.243 -0.272 -18.209 1.00 95.50 105 LEU A N 1
ATOM 811 C CA . LEU A 1 105 ? 11.803 -0.433 -17.942 1.00 95.50 105 LEU A CA 1
ATOM 812 C C . LEU A 1 105 ? 11.020 0.847 -18.231 1.00 95.50 105 LEU A C 1
ATOM 814 O O . LEU A 1 105 ? 9.979 0.812 -18.888 1.00 95.50 105 LEU A O 1
ATOM 818 N N . VAL A 1 106 ? 11.530 1.980 -17.745 1.00 96.69 106 VAL A N 1
ATOM 819 C CA . VAL A 1 106 ? 10.925 3.294 -17.982 1.00 96.69 106 VAL A CA 1
ATOM 820 C C . VAL A 1 106 ? 10.902 3.592 -19.475 1.00 96.69 106 VAL A C 1
ATOM 822 O O . VAL A 1 106 ? 9.842 3.915 -20.003 1.00 96.69 106 VAL A O 1
ATOM 825 N N . THR A 1 107 ? 12.042 3.458 -20.157 1.00 96.94 107 THR A N 1
ATOM 826 C CA . THR A 1 107 ? 12.159 3.687 -21.604 1.00 96.94 107 THR A CA 1
ATOM 827 C C . THR A 1 107 ? 11.194 2.797 -22.378 1.00 96.94 107 THR A C 1
ATOM 829 O O . THR A 1 107 ? 10.430 3.301 -23.193 1.00 96.94 107 THR A O 1
ATOM 832 N N . PHE A 1 108 ? 11.124 1.505 -22.046 1.00 97.69 108 PHE A N 1
ATOM 833 C CA . PHE A 1 108 ? 10.198 0.571 -22.679 1.00 97.69 108 PHE A CA 1
ATOM 834 C C . PHE A 1 108 ? 8.744 1.047 -22.578 1.00 97.69 108 PHE A C 1
ATOM 836 O O . PHE A 1 108 ? 8.038 1.089 -23.584 1.00 97.69 108 PHE A O 1
ATOM 843 N N . VAL A 1 109 ? 8.280 1.451 -21.388 1.00 97.56 109 VAL A N 1
ATOM 844 C CA . VAL A 1 109 ? 6.894 1.921 -21.214 1.00 97.56 109 VAL A CA 1
ATOM 845 C C . VAL A 1 109 ? 6.667 3.301 -21.846 1.00 97.56 109 VAL A C 1
ATOM 847 O O . VAL A 1 109 ? 5.583 3.538 -22.395 1.00 97.56 109 VAL A O 1
ATOM 850 N N . LYS A 1 110 ? 7.674 4.190 -21.816 1.00 97.56 110 LYS A N 1
ATOM 851 C CA . LYS A 1 110 ? 7.662 5.497 -22.500 1.00 97.56 110 LYS A CA 1
ATOM 852 C C . LYS A 1 110 ? 7.539 5.356 -24.009 1.00 97.56 110 LYS A C 1
ATOM 854 O O . LYS A 1 110 ? 6.825 6.152 -24.602 1.00 97.56 110 LYS A O 1
ATOM 859 N N . ASP A 1 111 ? 8.170 4.355 -24.608 1.00 97.69 111 ASP A N 1
ATOM 860 C CA . ASP A 1 111 ? 8.092 4.105 -26.048 1.00 97.69 111 ASP A CA 1
ATOM 861 C C . ASP A 1 111 ? 6.797 3.366 -26.414 1.00 97.69 111 ASP A C 1
ATOM 863 O O . ASP A 1 111 ? 6.133 3.686 -27.405 1.00 97.69 111 ASP A O 1
ATOM 867 N N . PHE A 1 112 ? 6.376 2.417 -25.572 1.00 97.06 112 PHE A N 1
ATOM 868 C CA . PHE A 1 112 ? 5.179 1.610 -25.796 1.00 97.06 112 PHE A CA 1
ATOM 869 C C . PHE A 1 112 ? 3.880 2.432 -25.715 1.00 97.06 112 PHE A C 1
ATOM 871 O O . PHE A 1 112 ? 2.990 2.291 -26.558 1.00 97.06 112 PHE A O 1
ATOM 878 N N . SER A 1 113 ? 3.752 3.315 -24.720 1.00 96.81 113 SER A N 1
ATOM 879 C CA . SER A 1 113 ? 2.480 3.993 -24.412 1.00 96.81 113 SER A CA 1
ATOM 880 C C . SER A 1 113 ? 1.998 4.986 -25.484 1.00 96.81 113 SER A C 1
ATOM 882 O O . SER A 1 113 ? 0.817 4.932 -25.842 1.00 96.81 113 SER A O 1
ATOM 884 N N . PRO A 1 114 ? 2.848 5.867 -26.050 1.00 96.56 114 PRO A N 1
ATOM 885 C CA . PRO A 1 114 ? 2.468 6.749 -27.153 1.00 96.56 114 PRO A CA 1
ATOM 886 C C . PRO A 1 114 ? 2.158 5.970 -28.430 1.00 96.56 114 PRO A C 1
ATOM 888 O O . PRO A 1 114 ? 1.243 6.336 -29.170 1.00 96.56 114 PRO A O 1
ATOM 891 N N . ARG A 1 115 ? 2.900 4.883 -28.675 1.00 97.31 115 ARG A N 1
ATOM 892 C CA . ARG A 1 115 ? 2.754 4.057 -29.873 1.00 97.31 115 ARG A CA 1
ATOM 893 C C . ARG A 1 115 ? 1.432 3.297 -29.901 1.00 97.31 115 ARG A C 1
ATOM 895 O O . ARG A 1 115 ? 0.808 3.185 -30.954 1.00 97.31 115 ARG A O 1
ATOM 902 N N . PHE A 1 116 ? 0.976 2.831 -28.741 1.00 96.75 116 PHE A N 1
ATOM 903 C CA . PHE A 1 116 ? -0.277 2.098 -28.579 1.00 96.75 116 PHE A CA 1
ATOM 904 C C . PHE A 1 116 ? -1.206 2.821 -27.599 1.00 96.75 116 PHE A C 1
ATOM 906 O O . PHE A 1 116 ? -1.520 2.333 -26.513 1.00 96.75 116 PHE A O 1
ATOM 913 N N . LYS A 1 117 ? -1.652 4.020 -27.991 1.00 95.00 117 LYS A N 1
ATOM 914 C CA . LYS A 1 117 ? -2.423 4.931 -27.134 1.00 95.00 117 LYS A CA 1
ATOM 915 C C . LYS A 1 117 ? -3.609 4.241 -26.446 1.00 95.00 117 LYS A C 1
ATOM 917 O O . LYS A 1 117 ? -4.535 3.757 -27.093 1.00 95.00 117 LYS A O 1
ATOM 922 N N . GLY A 1 118 ? -3.591 4.246 -25.112 1.00 91.75 118 GLY A N 1
ATOM 923 C CA . GLY A 1 118 ? -4.654 3.691 -24.268 1.00 91.75 118 GLY A CA 1
ATOM 924 C C . GLY A 1 118 ? -4.692 2.161 -24.181 1.00 91.75 118 GLY A C 1
ATOM 925 O O . GLY A 1 118 ? -5.627 1.632 -23.579 1.00 91.75 118 GLY A O 1
ATOM 926 N N . ARG A 1 119 ? -3.713 1.459 -24.771 1.00 94.88 119 ARG A N 1
ATOM 927 C CA . ARG A 1 119 ? -3.572 0.001 -24.667 1.00 94.88 119 ARG A CA 1
ATOM 928 C C . ARG A 1 119 ? -2.934 -0.468 -23.366 1.00 94.88 119 ARG A C 1
ATOM 930 O O . ARG A 1 119 ? -3.585 -1.287 -22.724 1.00 94.88 119 ARG A O 1
ATOM 937 N N . PRO A 1 120 ? -1.753 0.016 -22.930 1.00 94.75 120 PRO A N 1
ATOM 938 C CA . PRO A 1 120 ? -1.206 -0.420 -21.651 1.00 94.75 120 PRO A CA 1
ATOM 939 C C . PRO A 1 120 ? -2.133 0.074 -20.541 1.00 94.75 120 PRO A C 1
ATOM 941 O O . PRO A 1 120 ? -2.268 1.273 -20.319 1.00 94.75 120 PRO A O 1
ATOM 944 N N . LYS A 1 121 ? -2.829 -0.851 -19.884 1.00 95.12 121 LYS A N 1
ATOM 945 C CA . LYS A 1 121 ? -3.780 -0.566 -18.805 1.00 95.12 121 LYS A CA 1
ATOM 946 C C . LYS A 1 121 ? -3.155 -0.799 -17.446 1.00 95.12 121 LYS A C 1
ATOM 948 O O . LYS A 1 121 ? -3.489 -0.089 -16.504 1.00 95.12 121 LYS A O 1
ATOM 953 N N . THR A 1 122 ? -2.294 -1.806 -17.340 1.00 94.62 122 THR A N 1
ATOM 954 C CA . THR A 1 122 ? -1.773 -2.261 -16.054 1.00 94.62 122 THR A CA 1
ATOM 955 C C . THR A 1 122 ? -0.321 -2.679 -16.192 1.00 94.62 122 THR A C 1
ATOM 957 O O . THR A 1 122 ? 0.025 -3.449 -17.088 1.00 94.62 122 THR A O 1
ATOM 960 N N . VAL A 1 123 ? 0.506 -2.218 -15.260 1.00 95.00 123 VAL A N 1
ATOM 961 C CA . VAL A 1 123 ? 1.868 -2.713 -15.080 1.00 95.00 123 VAL A CA 1
ATOM 962 C C . VAL A 1 123 ? 1.989 -3.273 -13.670 1.00 95.00 123 VAL A C 1
ATOM 964 O O . VAL A 1 123 ? 1.770 -2.555 -12.696 1.00 95.00 123 VAL A O 1
ATOM 967 N N . ILE A 1 124 ? 2.310 -4.559 -13.575 1.00 92.69 124 ILE A N 1
ATOM 968 C CA . ILE A 1 124 ? 2.569 -5.262 -12.315 1.00 92.69 124 ILE A CA 1
ATOM 969 C C . ILE A 1 124 ? 4.027 -5.712 -12.256 1.00 92.69 124 ILE A C 1
ATOM 971 O O . ILE A 1 124 ? 4.734 -5.733 -13.264 1.00 92.69 124 ILE A O 1
ATOM 975 N N . TRP A 1 125 ? 4.481 -6.077 -11.062 1.00 90.94 125 TRP A N 1
ATOM 976 C CA . TRP A 1 125 ? 5.884 -6.367 -10.786 1.00 90.94 125 TRP A CA 1
ATOM 977 C C . TRP A 1 125 ? 5.975 -7.550 -9.834 1.00 90.94 125 TRP A C 1
ATOM 979 O O . TRP A 1 125 ? 5.263 -7.560 -8.829 1.00 90.94 125 TRP A O 1
ATOM 989 N N . SER A 1 126 ? 6.863 -8.501 -10.111 1.00 87.00 126 SER A N 1
ATOM 990 C CA . SER A 1 126 ? 7.256 -9.494 -9.107 1.00 87.00 126 SER A CA 1
ATOM 991 C C . SER A 1 126 ? 8.339 -8.919 -8.202 1.00 87.00 126 SER A C 1
ATOM 993 O O . SER A 1 126 ? 9.313 -8.351 -8.689 1.00 87.00 126 SER A O 1
ATOM 995 N N . ASP A 1 127 ? 8.162 -9.086 -6.893 1.00 71.81 127 ASP A N 1
ATOM 996 C CA . ASP A 1 127 ? 9.135 -8.700 -5.857 1.00 71.81 127 ASP A CA 1
ATOM 997 C C . ASP A 1 127 ? 10.078 -9.861 -5.486 1.00 71.81 127 ASP A C 1
ATOM 999 O O . ASP A 1 127 ? 10.785 -9.824 -4.483 1.00 71.81 127 ASP A O 1
ATOM 1003 N N . SER A 1 128 ? 10.052 -10.946 -6.267 1.00 64.06 128 SER A N 1
ATOM 1004 C CA . SER A 1 128 ? 10.856 -12.138 -6.016 1.00 64.06 128 SER A CA 1
ATOM 1005 C C . SER A 1 128 ? 12.340 -11.788 -6.124 1.00 64.06 128 SER A C 1
ATOM 1007 O O . SER A 1 128 ? 12.825 -11.504 -7.211 1.00 64.06 128 SER A O 1
ATOM 1009 N N . ALA A 1 129 ? 13.037 -11.806 -4.986 1.00 61.50 129 ALA A N 1
ATOM 1010 C CA . ALA A 1 129 ? 14.490 -11.673 -4.878 1.00 61.50 129 ALA A CA 1
ATOM 1011 C C . ALA A 1 129 ? 15.092 -10.369 -5.436 1.00 61.50 129 ALA A C 1
ATOM 1013 O O . ALA A 1 129 ? 16.234 -10.353 -5.889 1.00 61.50 129 ALA A O 1
ATOM 1014 N N . MET A 1 130 ? 14.375 -9.242 -5.359 1.00 64.44 130 MET A N 1
ATOM 1015 C CA . MET A 1 130 ? 15.053 -7.962 -5.563 1.00 64.44 130 MET A CA 1
ATOM 1016 C C . MET A 1 130 ? 16.182 -7.801 -4.540 1.00 64.44 130 MET A C 1
ATOM 1018 O O . MET A 1 130 ? 15.966 -7.891 -3.331 1.00 64.44 130 MET A O 1
ATOM 1022 N N . ARG A 1 131 ? 17.395 -7.535 -5.030 1.00 68.31 131 ARG A N 1
ATOM 1023 C CA . ARG A 1 131 ? 18.536 -7.218 -4.173 1.00 68.31 131 ARG A CA 1
ATOM 1024 C C . ARG A 1 131 ? 18.224 -5.987 -3.316 1.00 68.31 131 ARG A C 1
ATOM 1026 O O . ARG A 1 131 ? 17.546 -5.050 -3.748 1.00 68.31 131 ARG A O 1
ATOM 1033 N N . SER A 1 132 ? 18.751 -5.973 -2.092 1.00 70.44 132 SER A N 1
ATOM 1034 C CA . SER A 1 132 ? 18.447 -4.943 -1.090 1.00 70.44 132 SER A CA 1
ATOM 1035 C C . SER A 1 132 ? 18.769 -3.513 -1.537 1.00 70.44 132 SER A C 1
ATOM 1037 O O . SER A 1 132 ? 18.131 -2.563 -1.091 1.00 70.44 132 SER A O 1
ATOM 1039 N N . ASP A 1 133 ? 19.744 -3.359 -2.431 1.00 67.75 133 ASP A N 1
ATOM 1040 C CA . ASP A 1 133 ? 20.167 -2.091 -3.027 1.00 67.75 133 ASP A CA 1
ATOM 1041 C C . ASP A 1 133 ? 19.153 -1.526 -4.037 1.00 67.75 133 ASP A C 1
ATOM 1043 O O . ASP A 1 133 ? 19.015 -0.307 -4.162 1.00 67.75 133 ASP A O 1
ATOM 1047 N N . VAL A 1 134 ? 18.379 -2.381 -4.709 1.00 70.56 134 VAL A N 1
ATOM 1048 C CA . VAL A 1 134 ? 17.357 -1.966 -5.684 1.00 70.56 134 VAL A CA 1
ATOM 1049 C C . VAL A 1 134 ? 16.087 -1.451 -4.994 1.00 70.56 134 VAL A C 1
ATOM 1051 O O . VAL A 1 134 ? 15.400 -0.575 -5.531 1.00 70.56 134 VAL A O 1
ATOM 1054 N N . HIS A 1 135 ? 15.803 -1.901 -3.767 1.00 75.62 135 HIS A N 1
ATOM 1055 C CA . HIS A 1 135 ? 14.584 -1.540 -3.032 1.00 75.62 135 HIS A CA 1
ATOM 1056 C C . HIS A 1 135 ? 14.401 -0.035 -2.787 1.00 75.62 135 HIS A C 1
ATOM 1058 O O . HIS A 1 135 ? 13.271 0.416 -2.608 1.00 75.62 135 HIS A O 1
ATOM 1064 N N . HIS A 1 136 ? 15.471 0.765 -2.763 1.00 74.94 136 HIS A N 1
ATOM 1065 C CA . HIS A 1 136 ? 15.354 2.211 -2.539 1.00 74.94 136 HIS A CA 1
ATOM 1066 C C . HIS A 1 136 ? 15.014 2.998 -3.808 1.00 74.94 136 HIS A C 1
ATOM 1068 O O . HIS A 1 136 ? 14.294 3.991 -3.733 1.00 74.94 136 HIS A O 1
ATOM 1074 N N . ILE A 1 137 ? 15.499 2.554 -4.969 1.00 78.44 137 ILE A N 1
ATOM 1075 C CA . ILE A 1 137 ? 15.308 3.255 -6.250 1.00 78.44 137 ILE A CA 1
ATOM 1076 C C . ILE A 1 137 ? 14.026 2.778 -6.936 1.00 78.44 137 ILE A C 1
ATOM 1078 O O . ILE A 1 137 ? 13.317 3.562 -7.569 1.00 78.44 137 ILE A O 1
ATOM 1082 N N . PHE A 1 138 ? 13.690 1.498 -6.780 1.00 83.62 138 PHE A N 1
ATOM 1083 C CA . PHE A 1 138 ? 12.569 0.879 -7.472 1.00 83.62 138 PHE A CA 1
ATOM 1084 C C . PHE A 1 138 ? 11.208 1.562 -7.243 1.00 83.62 138 PHE A C 1
ATOM 1086 O O . PHE A 1 138 ? 10.472 1.718 -8.216 1.00 83.62 138 PHE A O 1
ATOM 1093 N N . PRO A 1 139 ? 10.855 2.051 -6.037 1.00 86.44 139 PRO A N 1
ATOM 1094 C CA . PRO A 1 139 ? 9.615 2.798 -5.841 1.00 86.44 139 PRO A CA 1
ATOM 1095 C C . PRO A 1 139 ? 9.503 4.058 -6.714 1.00 86.44 139 PRO A C 1
ATOM 1097 O O . PRO A 1 139 ? 8.424 4.332 -7.233 1.00 86.44 139 PRO A O 1
ATOM 1100 N N . LEU A 1 140 ? 10.605 4.790 -6.931 1.00 88.94 140 LEU A N 1
ATOM 1101 C CA . LEU A 1 140 ? 10.622 5.981 -7.793 1.00 88.94 140 LEU A CA 1
ATOM 1102 C C . LEU A 1 140 ? 10.403 5.605 -9.262 1.00 88.94 140 LEU A C 1
ATOM 1104 O O . LEU A 1 140 ? 9.608 6.234 -9.954 1.00 88.94 140 LEU A O 1
ATOM 1108 N N . VAL A 1 141 ? 11.047 4.526 -9.706 1.00 91.62 141 VAL A N 1
ATOM 1109 C CA . VAL A 1 141 ? 10.893 3.973 -11.060 1.00 91.62 141 VAL A CA 1
ATOM 1110 C C . VAL A 1 141 ? 9.460 3.493 -11.300 1.00 91.62 141 VAL A C 1
ATOM 1112 O O . VAL A 1 141 ? 8.885 3.764 -12.352 1.00 91.62 141 VAL A O 1
ATOM 1115 N N . LYS A 1 142 ? 8.840 2.834 -10.308 1.00 92.44 142 LYS A N 1
ATOM 1116 C CA . LYS A 1 142 ? 7.421 2.456 -10.370 1.00 92.44 142 LYS A CA 1
ATOM 1117 C C . LYS A 1 142 ? 6.528 3.678 -10.537 1.00 92.44 142 LYS A C 1
ATOM 1119 O O . LYS A 1 142 ? 5.653 3.652 -11.394 1.00 92.44 142 LYS A O 1
ATOM 1124 N N . ILE A 1 143 ? 6.735 4.730 -9.742 1.00 92.81 143 ILE A N 1
ATOM 1125 C CA . ILE A 1 143 ? 5.954 5.972 -9.850 1.00 92.81 143 ILE A CA 1
ATOM 1126 C C . ILE A 1 143 ? 6.075 6.554 -11.258 1.00 92.81 143 ILE A C 1
ATOM 1128 O O . ILE A 1 143 ? 5.053 6.864 -11.864 1.00 92.81 143 ILE A O 1
ATOM 1132 N N . GLU A 1 144 ? 7.293 6.650 -11.795 1.00 95.69 144 GLU A N 1
ATOM 1133 C CA . GLU A 1 144 ? 7.526 7.175 -13.143 1.00 95.69 144 GLU A CA 1
ATOM 1134 C C . GLU A 1 144 ? 6.793 6.349 -14.211 1.00 95.69 144 GLU A C 1
ATOM 1136 O O . GLU A 1 144 ? 6.115 6.908 -15.070 1.00 95.69 144 GLU A O 1
ATOM 1141 N N . ILE A 1 145 ? 6.847 5.016 -14.125 1.00 96.38 145 ILE A N 1
ATOM 1142 C CA . ILE A 1 145 ? 6.116 4.138 -15.049 1.00 96.38 145 ILE A CA 1
ATOM 1143 C C . ILE A 1 145 ? 4.601 4.322 -14.922 1.00 96.38 145 ILE A C 1
ATOM 1145 O O . ILE A 1 145 ? 3.906 4.452 -15.928 1.00 96.38 145 ILE A O 1
ATOM 1149 N N . LEU A 1 146 ? 4.078 4.372 -13.699 1.00 96.06 146 LEU A N 1
ATOM 1150 C CA . LEU A 1 146 ? 2.647 4.535 -13.446 1.00 96.06 146 LEU A CA 1
ATOM 1151 C C . LEU A 1 146 ? 2.122 5.904 -13.906 1.00 96.06 146 LEU A C 1
ATOM 1153 O O . LEU A 1 146 ? 0.990 5.984 -14.379 1.00 96.06 146 LEU A O 1
ATOM 1157 N N . GLN A 1 147 ? 2.944 6.957 -13.862 1.00 95.56 147 GLN A N 1
ATOM 1158 C CA . GLN A 1 147 ? 2.624 8.274 -14.430 1.00 95.56 147 GLN A CA 1
ATOM 1159 C C . GLN A 1 147 ? 2.489 8.257 -15.961 1.00 95.56 147 GLN A C 1
ATOM 1161 O O . GLN A 1 147 ? 1.763 9.083 -16.511 1.00 95.56 147 GLN A O 1
ATOM 1166 N N . ILE A 1 148 ? 3.150 7.324 -16.653 1.00 96.94 148 ILE A N 1
ATOM 1167 C CA . ILE A 1 148 ? 3.052 7.174 -18.115 1.00 96.94 148 ILE A CA 1
ATOM 1168 C C . ILE A 1 148 ? 1.762 6.443 -18.518 1.00 96.94 148 ILE A C 1
ATOM 1170 O O . ILE A 1 148 ? 1.214 6.693 -19.595 1.00 96.94 148 ILE A O 1
ATOM 1174 N N . LEU A 1 149 ? 1.266 5.541 -17.666 1.00 96.62 149 LEU A N 1
ATOM 1175 C CA . LEU A 1 149 ? 0.034 4.794 -17.921 1.00 96.62 149 LEU A CA 1
ATOM 1176 C C . LEU A 1 149 ? -1.195 5.715 -17.964 1.00 96.62 149 LEU A C 1
ATOM 1178 O O . LEU A 1 149 ? -1.209 6.762 -17.325 1.00 96.62 149 LEU A O 1
ATOM 1182 N N . PRO A 1 150 ? -2.266 5.340 -18.683 1.00 96.00 150 PRO A N 1
ATOM 1183 C CA . PRO A 1 150 ? -3.523 6.068 -18.615 1.00 96.00 150 PRO A CA 1
ATOM 1184 C C . PRO A 1 150 ? -4.162 5.965 -17.213 1.00 96.00 150 PRO A C 1
ATOM 1186 O O . PRO A 1 150 ? -3.949 4.973 -16.508 1.00 96.00 150 PRO A O 1
ATOM 1189 N N . PRO A 1 151 ? -5.014 6.932 -16.827 1.00 96.50 151 PRO A N 1
ATOM 1190 C CA . PRO A 1 151 ? -5.828 6.846 -15.615 1.00 96.50 151 PRO A CA 1
ATOM 1191 C C . PRO A 1 151 ? -6.731 5.607 -15.611 1.00 96.50 151 PRO A C 1
ATOM 1193 O O . PRO A 1 151 ? -7.163 5.131 -16.669 1.00 96.50 151 PRO A O 1
ATOM 1196 N N . LEU A 1 152 ? -7.065 5.105 -14.419 1.00 95.62 152 LEU A N 1
ATOM 1197 C CA . LEU A 1 152 ? -7.997 3.985 -14.289 1.00 95.62 152 LEU A CA 1
ATOM 1198 C C . LEU A 1 152 ? -9.400 4.409 -14.746 1.00 95.62 152 LEU A C 1
ATOM 1200 O O . LEU A 1 152 ? -9.914 5.453 -14.348 1.00 95.62 152 LEU A O 1
ATOM 1204 N N . LYS A 1 153 ? -10.042 3.577 -15.572 1.00 94.94 153 LYS A N 1
ATOM 1205 C CA . LYS A 1 153 ? -11.411 3.812 -16.050 1.00 94.94 153 LYS A CA 1
ATOM 1206 C C . LYS A 1 153 ? -12.404 3.080 -15.155 1.00 94.94 153 LYS A C 1
ATOM 1208 O O . LYS A 1 153 ? -12.431 1.852 -15.176 1.00 94.94 153 LYS A O 1
ATOM 1213 N N . SER A 1 154 ? -13.204 3.832 -14.400 1.00 94.12 154 SER A N 1
ATOM 1214 C CA . SER A 1 154 ? -14.279 3.315 -13.538 1.00 94.12 154 SER A CA 1
ATOM 1215 C C . SER A 1 154 ? -13.856 2.118 -12.661 1.00 94.12 154 SER A C 1
ATOM 1217 O O . SER A 1 154 ? -14.494 1.060 -12.720 1.00 94.12 154 SER A O 1
ATOM 1219 N N . PRO A 1 155 ? -12.763 2.229 -11.877 1.00 94.50 155 PRO A N 1
ATOM 1220 C CA . PRO A 1 155 ? -12.337 1.146 -10.999 1.00 94.50 155 PRO A CA 1
ATOM 1221 C C . PRO A 1 155 ? -13.433 0.835 -9.974 1.00 94.50 155 PRO A C 1
ATOM 1223 O O . PRO A 1 155 ? -13.901 1.729 -9.279 1.00 94.50 155 PRO A O 1
ATOM 1226 N N . ARG A 1 156 ? -13.831 -0.439 -9.870 1.00 92.56 156 ARG A N 1
ATOM 1227 C CA . ARG A 1 156 ? -14.774 -0.902 -8.832 1.00 92.56 156 ARG A CA 1
ATOM 1228 C C . ARG A 1 156 ? -14.097 -1.203 -7.502 1.00 92.56 156 ARG A C 1
ATOM 1230 O O . ARG A 1 156 ? -14.705 -1.044 -6.453 1.00 92.56 156 ARG A O 1
ATOM 1237 N N . PHE A 1 157 ? -12.837 -1.614 -7.563 1.00 91.50 157 PHE A N 1
ATOM 1238 C CA . PHE A 1 157 ? -12.030 -1.992 -6.412 1.00 91.50 157 PHE A CA 1
ATOM 1239 C C . PHE A 1 157 ? -10.685 -1.292 -6.522 1.00 91.50 157 PHE A C 1
ATOM 1241 O O . PHE A 1 157 ? -10.076 -1.297 -7.598 1.00 91.50 157 PHE A O 1
ATOM 1248 N N . LEU A 1 158 ? -10.219 -0.719 -5.420 1.00 91.12 158 LEU A N 1
ATOM 1249 C CA . LEU A 1 158 ? -8.844 -0.260 -5.293 1.00 91.12 158 LEU A CA 1
ATOM 1250 C C . LEU A 1 158 ? -8.068 -1.242 -4.422 1.00 91.12 158 LEU A C 1
ATOM 1252 O O . LEU A 1 158 ? -8.476 -1.522 -3.302 1.00 91.12 158 LEU A O 1
ATOM 1256 N N . ASN A 1 159 ? -6.965 -1.774 -4.935 1.00 89.81 159 ASN A N 1
ATOM 1257 C CA . ASN A 1 159 ? -6.131 -2.739 -4.232 1.00 89.81 159 ASN A CA 1
ATOM 1258 C C . ASN A 1 159 ? -4.639 -2.434 -4.374 1.00 89.81 159 ASN A C 1
ATOM 1260 O O . ASN A 1 159 ? -4.256 -1.486 -5.057 1.00 89.81 159 ASN A O 1
ATOM 1264 N N . LYS A 1 160 ? -3.780 -3.246 -3.752 1.00 86.00 160 LYS A N 1
ATOM 1265 C CA . LYS A 1 160 ? -2.319 -3.064 -3.811 1.00 86.00 160 LYS A CA 1
ATOM 1266 C C . LYS A 1 160 ? -1.742 -2.964 -5.235 1.00 86.00 160 LYS A C 1
ATOM 1268 O O . LYS A 1 160 ? -0.697 -2.343 -5.410 1.00 86.00 160 LYS A O 1
ATOM 1273 N N . ASP A 1 161 ? -2.411 -3.536 -6.239 1.00 86.56 161 ASP A N 1
ATOM 1274 C CA . ASP A 1 161 ? -1.913 -3.595 -7.616 1.00 86.56 161 ASP A CA 1
ATOM 1275 C C . ASP A 1 161 ? -2.304 -2.361 -8.441 1.00 86.56 161 ASP A C 1
ATOM 1277 O O . ASP A 1 161 ? -1.528 -1.913 -9.282 1.00 86.56 161 ASP A O 1
ATOM 1281 N N . ASN A 1 162 ? -3.496 -1.792 -8.216 1.00 92.56 162 ASN A N 1
ATOM 1282 C CA . ASN A 1 162 ? -4.006 -0.665 -9.010 1.00 92.56 162 ASN A CA 1
ATOM 1283 C C . ASN A 1 162 ? -4.034 0.677 -8.254 1.00 92.56 162 ASN A C 1
ATOM 1285 O O . ASN A 1 162 ? -4.050 1.737 -8.882 1.00 92.56 162 ASN A O 1
ATOM 1289 N N . PHE A 1 163 ? -3.986 0.662 -6.921 1.00 91.94 163 PHE A N 1
ATOM 1290 C CA . PHE A 1 163 ? -4.005 1.873 -6.105 1.00 91.94 163 PHE A CA 1
ATOM 1291 C C . PHE A 1 163 ? -2.819 2.804 -6.393 1.00 91.94 163 PHE A C 1
ATOM 1293 O O . PHE A 1 163 ? -3.047 4.005 -6.538 1.00 91.94 163 PHE A O 1
ATOM 1300 N N . PRO A 1 164 ? -1.582 2.304 -6.594 1.00 92.62 164 PRO A N 1
ATOM 1301 C CA . PRO A 1 164 ? -0.469 3.136 -7.047 1.00 92.62 164 PRO A CA 1
ATOM 1302 C C . PRO A 1 164 ? -0.765 3.942 -8.323 1.00 92.62 164 PRO A C 1
ATOM 1304 O O . PRO A 1 164 ? -0.497 5.140 -8.373 1.00 92.62 164 PRO A O 1
ATOM 1307 N N . GLN A 1 165 ? -1.378 3.314 -9.334 1.00 94.94 165 GLN A N 1
ATOM 1308 C CA . GLN A 1 165 ? -1.770 3.977 -10.586 1.00 94.94 165 GLN A CA 1
ATOM 1309 C C . GLN A 1 165 ? -2.875 5.015 -10.363 1.00 94.94 165 GLN A C 1
ATOM 1311 O O . GLN A 1 165 ? -2.880 6.079 -10.980 1.00 94.94 165 GLN A O 1
ATOM 1316 N N . CYS A 1 166 ? -3.819 4.713 -9.470 1.00 94.38 166 CYS A N 1
ATOM 1317 C CA . CYS A 1 166 ? -4.857 5.658 -9.076 1.00 94.38 166 CYS A CA 1
ATOM 1318 C C . CYS A 1 166 ? -4.250 6.926 -8.460 1.00 94.38 166 CYS A C 1
ATOM 1320 O O . CYS A 1 166 ? -4.690 8.029 -8.778 1.00 94.38 166 CYS A O 1
ATOM 1322 N N . LEU A 1 167 ? -3.237 6.784 -7.599 1.00 91.81 167 LEU A N 1
ATOM 1323 C CA . LEU A 1 167 ? -2.584 7.919 -6.946 1.00 91.81 167 LEU A CA 1
ATOM 1324 C C . LEU A 1 167 ? -1.810 8.798 -7.929 1.00 91.81 167 LEU A C 1
ATOM 1326 O O . LEU A 1 167 ? -1.866 10.020 -7.814 1.00 91.81 167 LEU A O 1
ATOM 1330 N N . THR A 1 168 ? -1.135 8.212 -8.922 1.00 93.50 168 THR A N 1
ATOM 1331 C CA . THR A 1 168 ? -0.419 8.996 -9.943 1.00 93.50 168 THR A CA 1
ATOM 1332 C C . THR A 1 168 ? -1.356 9.762 -10.878 1.00 93.50 168 THR A C 1
ATOM 1334 O O . THR A 1 168 ? -0.934 10.740 -11.487 1.00 93.50 168 THR A O 1
ATOM 1337 N N . HIS A 1 169 ? -2.626 9.354 -10.962 1.00 94.44 169 HIS A N 1
ATOM 1338 C CA . HIS A 1 169 ? -3.651 9.945 -11.830 1.00 94.44 169 HIS A CA 1
ATOM 1339 C C . HIS A 1 169 ? -4.888 10.388 -11.056 1.00 94.44 169 HIS A C 1
ATOM 1341 O O . HIS A 1 169 ? -6.010 10.312 -11.556 1.00 94.44 169 HIS A O 1
ATOM 1347 N N . LEU A 1 170 ? -4.714 10.842 -9.818 1.00 91.50 170 LEU A N 1
ATOM 1348 C CA . LEU A 1 170 ? -5.834 11.108 -8.920 1.00 91.50 170 LEU A CA 1
ATOM 1349 C C . LEU A 1 170 ? -6.834 12.135 -9.482 1.00 91.50 170 LEU A C 1
ATOM 1351 O O . LEU A 1 170 ? -8.049 11.971 -9.352 1.00 91.50 170 LEU A O 1
ATOM 1355 N N . ALA A 1 171 ? -6.324 13.193 -10.116 1.00 90.31 171 ALA A N 1
ATOM 1356 C CA . ALA A 1 171 ? -7.144 14.266 -10.675 1.00 90.31 171 ALA A CA 1
ATOM 1357 C C . ALA A 1 171 ? -8.001 13.810 -11.869 1.00 90.31 171 ALA A C 1
ATOM 1359 O O . ALA A 1 171 ? -9.077 14.354 -12.097 1.00 90.31 171 ALA A O 1
ATOM 1360 N N . SER A 1 172 ? -7.536 12.811 -12.621 1.00 94.31 172 SER A N 1
ATOM 1361 C CA . SER A 1 172 ? -8.171 12.313 -13.847 1.00 94.31 172 SER A CA 1
ATOM 1362 C C . SER A 1 172 ? -8.876 10.965 -13.668 1.00 94.31 172 SER A C 1
ATOM 1364 O O . SER A 1 172 ? -9.638 10.557 -14.543 1.00 94.31 172 SER A O 1
ATOM 1366 N N . THR A 1 173 ? -8.651 10.277 -12.547 1.00 94.12 173 THR A N 1
ATOM 1367 C CA . THR A 1 173 ? -9.330 9.024 -12.210 1.00 94.12 173 THR A CA 1
ATOM 1368 C C . THR A 1 173 ? -10.705 9.320 -11.611 1.00 94.12 173 THR A C 1
ATOM 1370 O O . THR A 1 173 ? -10.844 10.040 -10.613 1.00 94.12 173 THR A O 1
ATOM 1373 N N . ASP A 1 174 ? -11.739 8.746 -12.222 1.00 92.12 174 ASP A N 1
ATOM 1374 C CA . ASP A 1 174 ? -13.094 8.780 -11.683 1.00 92.12 174 ASP A CA 1
ATOM 1375 C C . ASP A 1 174 ? -13.257 7.722 -10.583 1.00 92.12 174 ASP A C 1
ATOM 1377 O O . ASP A 1 174 ? -13.205 6.521 -10.845 1.00 92.12 174 ASP A O 1
ATOM 1381 N N . LEU A 1 175 ? -13.460 8.187 -9.350 1.00 89.56 175 LEU A N 1
ATOM 1382 C CA . LEU A 1 175 ? -13.628 7.342 -8.167 1.00 89.56 175 LEU A CA 1
ATOM 1383 C C . LEU A 1 175 ? -15.096 7.059 -7.829 1.00 89.56 175 LEU A C 1
ATOM 1385 O O . LEU A 1 175 ? -15.342 6.297 -6.901 1.00 89.56 175 LEU A O 1
ATOM 1389 N N . ALA A 1 176 ? -16.066 7.613 -8.569 1.00 88.06 176 ALA A N 1
ATOM 1390 C CA . ALA A 1 176 ? -17.496 7.427 -8.291 1.00 88.06 176 ALA A CA 1
ATOM 1391 C C . ALA A 1 176 ? -17.944 5.955 -8.350 1.00 88.06 176 ALA A C 1
ATOM 1393 O O . ALA A 1 176 ? -18.975 5.581 -7.801 1.00 88.06 176 ALA A O 1
ATOM 1394 N N . HIS A 1 177 ? -17.158 5.112 -9.018 1.00 89.25 177 HIS A N 1
ATOM 1395 C CA . HIS A 1 177 ? -17.434 3.692 -9.195 1.00 89.25 177 HIS A CA 1
ATOM 1396 C C . HIS A 1 177 ? -16.736 2.796 -8.161 1.00 89.25 177 HIS A C 1
ATOM 1398 O O . HIS A 1 177 ? -16.990 1.591 -8.166 1.00 89.25 177 HIS A O 1
ATOM 1404 N N . VAL A 1 178 ? -15.864 3.348 -7.305 1.00 90.75 178 VAL A N 1
ATOM 1405 C CA . VAL A 1 178 ? -15.102 2.574 -6.317 1.00 90.75 178 VAL A CA 1
ATOM 1406 C C . VAL A 1 178 ? -16.029 2.161 -5.182 1.00 90.75 178 VAL A C 1
ATOM 1408 O O . VAL A 1 178 ? -16.556 3.001 -4.461 1.00 90.75 178 VAL A O 1
ATOM 1411 N N . GLN A 1 179 ? -16.207 0.854 -5.021 1.00 87.19 179 GLN A N 1
ATOM 1412 C CA . GLN A 1 179 ? -17.063 0.251 -4.001 1.00 87.19 179 GLN A CA 1
ATOM 1413 C C . GLN A 1 179 ? -16.261 -0.189 -2.777 1.00 87.19 179 GLN A C 1
ATOM 1415 O O . GLN A 1 179 ? -16.772 -0.161 -1.662 1.00 87.19 179 GLN A O 1
ATOM 1420 N N . GLU A 1 180 ? -15.005 -0.591 -2.975 1.00 85.62 180 GLU A N 1
ATOM 1421 C CA . GLU A 1 180 ? -14.184 -1.165 -1.914 1.00 85.62 180 GLU A CA 1
ATOM 1422 C C . GLU A 1 180 ? -12.700 -0.840 -2.119 1.00 85.62 180 GLU A C 1
ATOM 1424 O O . GLU A 1 180 ? -12.196 -0.788 -3.248 1.00 85.62 180 GLU A O 1
ATOM 1429 N N . ILE A 1 181 ? -11.997 -0.628 -1.007 1.00 84.19 181 ILE A N 1
ATOM 1430 C CA . ILE A 1 181 ? -10.548 -0.443 -0.959 1.00 84.19 181 ILE A CA 1
ATOM 1431 C C . ILE A 1 181 ? -9.966 -1.594 -0.129 1.00 84.19 181 ILE A C 1
ATOM 1433 O O . ILE A 1 181 ? -10.199 -1.664 1.075 1.00 84.19 181 ILE A O 1
ATOM 1437 N N . VAL A 1 182 ? -9.225 -2.496 -0.772 1.00 82.94 182 VAL A N 1
ATOM 1438 C CA . VAL A 1 182 ? -8.776 -3.782 -0.211 1.00 82.94 182 VAL A CA 1
ATOM 1439 C C . VAL A 1 182 ? -7.253 -3.843 -0.201 1.00 82.94 182 VAL A C 1
ATOM 1441 O O . VAL A 1 182 ? -6.612 -3.467 -1.173 1.00 82.94 182 VAL A O 1
ATOM 1444 N N . ASP A 1 183 ? -6.640 -4.332 0.874 1.00 77.25 183 ASP A N 1
ATOM 1445 C CA . ASP A 1 183 ? -5.200 -4.642 0.926 1.00 77.25 183 ASP A CA 1
ATOM 1446 C C . ASP A 1 183 ? -4.231 -3.492 0.571 1.00 77.25 183 ASP A C 1
ATOM 1448 O O . ASP A 1 183 ? -3.057 -3.727 0.296 1.00 77.25 183 ASP A O 1
ATOM 1452 N N . ILE A 1 184 ? -4.654 -2.225 0.631 1.00 75.75 184 ILE A N 1
ATOM 1453 C CA . ILE A 1 184 ? -3.750 -1.079 0.391 1.00 75.75 184 ILE A CA 1
ATOM 1454 C C . ILE A 1 184 ? -2.693 -0.906 1.494 1.00 75.75 184 ILE A C 1
ATOM 1456 O O . ILE A 1 184 ? -1.738 -0.152 1.344 1.00 75.75 184 ILE A O 1
ATOM 1460 N N . LEU A 1 185 ? -2.849 -1.620 2.607 1.00 63.44 185 LEU A N 1
ATOM 1461 C CA . LEU A 1 185 ? -1.964 -1.551 3.768 1.00 63.44 185 LEU A CA 1
ATOM 1462 C C . LEU A 1 185 ? -0.609 -2.218 3.531 1.00 63.44 185 LEU A C 1
ATOM 1464 O O . LEU A 1 185 ? 0.324 -1.963 4.279 1.00 63.44 185 LEU A O 1
ATOM 1468 N N . THR A 1 186 ? -0.486 -3.053 2.497 1.00 71.25 186 THR A N 1
ATOM 1469 C CA . THR A 1 186 ? 0.791 -3.674 2.118 1.00 71.25 186 THR A CA 1
ATOM 1470 C C . THR A 1 186 ? 1.598 -2.808 1.150 1.00 71.25 186 THR A C 1
ATOM 1472 O O . THR A 1 186 ? 2.550 -3.294 0.540 1.00 71.25 186 THR A O 1
ATOM 1475 N N . LEU A 1 187 ? 1.188 -1.559 0.911 1.00 73.56 187 LEU A N 1
ATOM 1476 C CA . LEU A 1 187 ? 1.909 -0.668 0.012 1.00 73.56 187 LEU A CA 1
ATOM 1477 C C . LEU A 1 187 ? 3.194 -0.147 0.670 1.00 73.56 187 LEU A C 1
ATOM 1479 O O . LEU A 1 187 ? 3.178 0.207 1.846 1.00 73.56 187 LEU A O 1
ATOM 1483 N N . PRO A 1 188 ? 4.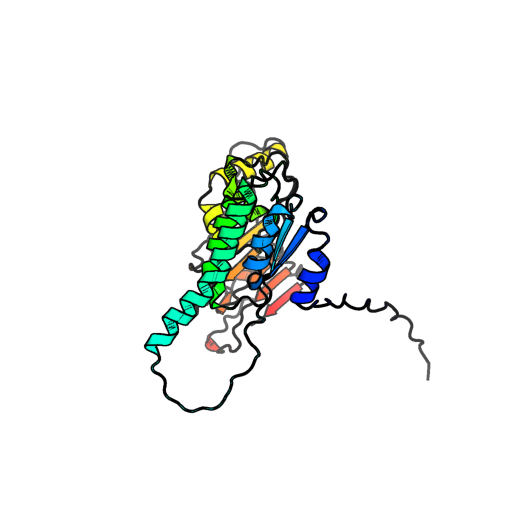299 -0.023 -0.087 1.00 73.50 188 PRO A N 1
ATOM 1484 C CA . PRO A 1 188 ? 5.521 0.588 0.423 1.00 73.50 188 PRO A CA 1
ATOM 1485 C C . PRO A 1 188 ? 5.280 1.995 0.991 1.00 73.50 188 PRO A C 1
ATOM 1487 O O . PRO A 1 188 ? 4.559 2.786 0.381 1.00 73.50 188 PRO A O 1
ATOM 1490 N N . ASN A 1 189 ? 5.975 2.343 2.081 1.00 70.69 189 ASN A N 1
ATOM 1491 C CA . ASN A 1 189 ? 5.886 3.633 2.793 1.00 70.69 189 ASN A CA 1
ATOM 1492 C C . ASN A 1 189 ? 5.887 4.886 1.894 1.00 70.69 189 ASN A C 1
ATOM 1494 O O . ASN A 1 189 ? 5.264 5.893 2.226 1.00 70.69 189 ASN A O 1
ATOM 1498 N N . LEU A 1 190 ? 6.557 4.841 0.736 1.00 73.56 190 LEU A N 1
ATOM 1499 C CA . LEU A 1 190 ? 6.572 5.960 -0.210 1.00 73.56 190 LEU A CA 1
ATOM 1500 C C . LEU A 1 190 ? 5.164 6.333 -0.712 1.00 73.56 190 LEU A C 1
ATOM 1502 O O . LEU A 1 190 ? 4.865 7.514 -0.870 1.00 73.56 190 LEU A O 1
ATOM 1506 N N . TRP A 1 191 ? 4.286 5.349 -0.917 1.00 77.19 191 TRP A N 1
ATOM 1507 C CA . TRP A 1 191 ? 2.912 5.586 -1.366 1.00 77.19 191 TRP A CA 1
ATOM 1508 C C . TRP A 1 191 ? 2.053 6.233 -0.288 1.00 77.19 191 TRP A C 1
ATOM 1510 O O . TRP A 1 191 ? 1.207 7.062 -0.611 1.00 77.19 191 TRP A O 1
ATOM 1520 N N . PHE A 1 192 ? 2.309 5.923 0.985 1.00 72.62 192 PHE A N 1
ATOM 1521 C CA . PHE A 1 192 ? 1.648 6.592 2.105 1.00 72.62 192 PHE A CA 1
ATOM 1522 C C . PHE A 1 192 ? 2.000 8.070 2.168 1.00 72.62 192 PHE A C 1
ATOM 1524 O O . PHE A 1 192 ? 1.108 8.892 2.341 1.00 72.62 192 PHE A O 1
ATOM 1531 N N . LYS A 1 193 ? 3.269 8.431 1.947 1.00 73.94 193 LYS A N 1
ATOM 1532 C CA . LYS A 1 193 ? 3.659 9.843 1.878 1.00 73.94 193 LYS A CA 1
ATOM 1533 C C . LYS A 1 193 ? 2.896 10.577 0.772 1.00 73.94 193 LYS A C 1
ATOM 1535 O O . LYS A 1 193 ? 2.273 11.598 1.036 1.00 73.94 193 LYS A O 1
ATOM 1540 N N . ILE A 1 194 ? 2.857 9.997 -0.431 1.00 75.25 194 ILE A N 1
ATOM 1541 C CA . ILE A 1 194 ? 2.090 10.549 -1.560 1.00 75.25 194 ILE A CA 1
ATOM 1542 C C . ILE A 1 194 ? 0.606 10.678 -1.196 1.00 75.25 194 ILE A C 1
ATOM 1544 O O . ILE A 1 194 ? -0.012 11.692 -1.505 1.00 75.25 194 ILE A O 1
ATOM 1548 N N . LEU A 1 195 ? 0.026 9.682 -0.525 1.00 76.56 195 LEU A N 1
ATOM 1549 C CA . LEU A 1 195 ? -1.363 9.713 -0.073 1.00 76.56 195 LEU A CA 1
ATOM 1550 C C . LEU A 1 195 ? -1.625 10.865 0.910 1.00 76.56 195 LEU A C 1
ATOM 1552 O O . LEU A 1 195 ? -2.584 11.613 0.726 1.00 76.56 195 LEU A O 1
ATOM 1556 N N . CYS A 1 196 ? -0.767 11.022 1.921 1.00 71.31 196 CYS A N 1
ATOM 1557 C CA . CYS A 1 196 ? -0.856 12.084 2.925 1.00 71.31 196 CYS A CA 1
ATOM 1558 C C . CYS A 1 196 ? -0.718 13.478 2.301 1.00 71.31 196 CYS A C 1
ATOM 1560 O O . CYS A 1 196 ? -1.456 14.397 2.664 1.00 71.31 196 CYS A O 1
ATOM 1562 N N . ASP A 1 197 ? 0.175 13.620 1.321 1.00 74.62 197 ASP A N 1
ATOM 1563 C CA . ASP A 1 197 ? 0.377 14.868 0.584 1.00 74.62 197 ASP A CA 1
ATOM 1564 C C . ASP A 1 197 ? -0.838 15.200 -0.311 1.00 74.62 197 ASP A C 1
ATOM 1566 O O . ASP A 1 197 ? -1.157 16.366 -0.554 1.00 74.62 197 ASP A O 1
ATOM 1570 N N . ASN A 1 198 ? -1.596 14.186 -0.744 1.00 74.81 198 ASN A N 1
ATOM 1571 C CA . ASN A 1 198 ? -2.795 14.334 -1.567 1.00 74.81 198 ASN A CA 1
ATOM 1572 C C . ASN A 1 198 ? -4.081 14.464 -0.729 1.00 74.81 198 ASN A C 1
ATOM 1574 O O . ASN A 1 198 ? -5.000 13.648 -0.830 1.00 74.81 198 ASN A O 1
ATOM 1578 N N . ARG A 1 199 ? -4.214 15.561 0.037 1.00 70.56 199 ARG A N 1
ATOM 1579 C CA . ARG A 1 199 ? -5.427 15.875 0.836 1.00 70.56 199 ARG A CA 1
ATOM 1580 C C . ARG A 1 199 ? -6.746 15.760 0.056 1.00 70.56 199 ARG A C 1
ATOM 1582 O O . ARG A 1 199 ? -7.768 15.390 0.631 1.00 70.56 199 ARG A O 1
ATOM 1589 N N . GLN A 1 200 ? -6.726 16.046 -1.248 1.00 71.81 200 GLN A N 1
ATOM 1590 C CA . GLN A 1 200 ? -7.893 15.920 -2.128 1.00 71.81 200 GLN A CA 1
ATOM 1591 C C . GLN A 1 200 ? -8.419 14.479 -2.222 1.00 71.81 200 GLN A C 1
ATOM 1593 O O . GLN A 1 200 ? -9.628 14.287 -2.341 1.00 71.81 200 GLN A O 1
ATOM 1598 N N . PHE A 1 201 ? -7.550 13.462 -2.139 1.00 76.56 201 PHE A N 1
ATOM 1599 C CA . PHE A 1 201 ? -7.976 12.059 -2.120 1.00 76.56 201 PHE A CA 1
ATOM 1600 C C . PHE A 1 201 ? -8.796 11.761 -0.869 1.00 76.56 201 PHE A C 1
ATOM 1602 O O . PHE A 1 201 ? -9.899 11.236 -0.978 1.00 76.56 201 PHE A O 1
ATOM 1609 N N . LEU A 1 202 ? -8.292 12.148 0.308 1.00 69.88 202 LEU A N 1
ATOM 1610 C CA . LEU A 1 202 ? -8.978 11.925 1.584 1.00 69.88 202 LEU A CA 1
ATOM 1611 C C . LEU A 1 202 ? -10.338 12.633 1.611 1.00 69.88 202 LEU A C 1
ATOM 1613 O O . LEU A 1 202 ? -11.340 12.046 2.019 1.00 69.88 202 LEU A O 1
ATOM 1617 N N . GLN A 1 203 ? -10.400 13.862 1.091 1.00 70.81 203 GLN A N 1
ATOM 1618 C CA . GLN A 1 203 ? -11.655 14.597 0.934 1.00 70.81 203 GLN A CA 1
ATOM 1619 C C . GLN A 1 203 ? -12.636 13.868 0.003 1.00 70.81 203 GLN A C 1
ATOM 1621 O O . GLN A 1 203 ? -13.778 13.642 0.396 1.00 70.81 203 GLN A O 1
ATOM 1626 N N . ARG A 1 204 ? -12.208 13.417 -1.183 1.00 70.69 204 ARG A N 1
ATOM 1627 C CA . ARG A 1 204 ? -13.082 12.679 -2.119 1.00 70.69 204 ARG A CA 1
ATOM 1628 C C . ARG A 1 204 ? -13.526 11.320 -1.568 1.00 70.69 204 ARG A C 1
ATOM 1630 O O . ARG A 1 204 ? -14.696 10.978 -1.687 1.00 70.69 204 ARG A O 1
ATOM 1637 N N . ALA A 1 205 ? -12.635 10.577 -0.915 1.00 68.12 205 ALA A N 1
ATOM 1638 C CA . ALA A 1 205 ? -12.956 9.296 -0.286 1.00 68.12 205 ALA A CA 1
ATOM 1639 C C . ALA A 1 205 ? -13.956 9.458 0.875 1.00 68.12 205 ALA A C 1
ATOM 1641 O O . ALA A 1 205 ? -14.888 8.667 1.010 1.00 68.12 205 ALA A O 1
ATOM 1642 N N . SER A 1 206 ? -13.817 10.518 1.683 1.00 62.47 206 SER A N 1
ATOM 1643 C CA . SER A 1 206 ? -14.783 10.823 2.749 1.00 62.47 206 SER A CA 1
ATOM 1644 C C . SER A 1 206 ? -16.173 11.192 2.220 1.00 62.47 206 SER A C 1
ATOM 1646 O O . SER A 1 206 ? -17.169 10.831 2.846 1.00 62.47 206 SER A O 1
ATOM 1648 N N . LEU A 1 207 ? -16.263 11.847 1.055 1.00 67.19 207 LEU A N 1
ATOM 1649 C CA . LEU A 1 207 ? -17.542 12.130 0.396 1.00 67.19 207 LEU A CA 1
ATOM 1650 C C . LEU A 1 207 ? -18.223 10.846 -0.097 1.00 67.19 207 LEU A C 1
ATOM 1652 O O . LEU A 1 207 ? -19.416 10.678 0.138 1.00 67.19 207 LEU A O 1
ATOM 1656 N N . LEU A 1 208 ? -17.461 9.908 -0.672 1.00 66.31 208 LEU A N 1
ATOM 1657 C CA . LEU A 1 208 ? -17.986 8.597 -1.081 1.00 66.31 208 LEU A CA 1
ATOM 1658 C C . LEU A 1 208 ? -18.559 7.809 0.108 1.00 66.31 208 LEU A C 1
ATOM 1660 O O . LEU A 1 208 ? -19.614 7.198 -0.006 1.00 66.31 208 LEU A O 1
ATOM 1664 N N . SER A 1 209 ? -17.911 7.881 1.275 1.00 58.59 209 SER A N 1
ATOM 1665 C CA . SER A 1 209 ? -18.421 7.256 2.507 1.00 58.59 209 SER A CA 1
ATOM 1666 C C . SER A 1 209 ? -19.724 7.904 3.013 1.00 58.59 209 SER A C 1
ATOM 1668 O O . SER A 1 209 ? -20.596 7.223 3.564 1.00 58.59 209 SER A O 1
ATOM 1670 N N . ARG A 1 210 ? -19.892 9.219 2.797 1.00 56.81 210 ARG A N 1
ATOM 1671 C CA . ARG A 1 210 ? -21.065 9.990 3.242 1.00 56.81 210 ARG A CA 1
ATOM 1672 C C . ARG A 1 210 ? -22.318 9.719 2.418 1.00 56.81 210 ARG A C 1
ATOM 1674 O O . ARG A 1 210 ? -23.387 9.623 3.006 1.00 56.81 210 ARG A O 1
ATOM 1681 N N . GLU A 1 211 ? -22.213 9.554 1.102 1.00 57.78 211 GLU A N 1
ATOM 1682 C CA . GLU A 1 211 ? -23.392 9.284 0.257 1.00 57.78 211 GLU A CA 1
ATOM 1683 C C . GLU A 1 211 ? -24.052 7.929 0.569 1.00 57.78 211 GLU A C 1
ATOM 1685 O O . GLU A 1 211 ? -25.243 7.741 0.331 1.00 57.78 211 GLU A O 1
ATOM 1690 N N . SER A 1 212 ? -23.315 7.010 1.196 1.00 54.47 212 SER A N 1
ATOM 1691 C CA . SER A 1 212 ? -23.829 5.726 1.678 1.00 54.47 212 SER A CA 1
ATOM 1692 C C . SER A 1 212 ? -24.449 5.743 3.087 1.00 54.47 212 SER A C 1
ATOM 1694 O O . SER A 1 212 ? -24.894 4.689 3.547 1.00 54.47 212 SER A O 1
ATOM 1696 N N . ARG A 1 213 ? -24.498 6.880 3.804 1.00 48.78 213 ARG A N 1
ATOM 1697 C CA . ARG A 1 213 ? -25.055 6.940 5.173 1.00 48.78 213 ARG A CA 1
ATOM 1698 C C . ARG A 1 213 ? -26.028 8.118 5.362 1.00 48.78 213 ARG A C 1
ATOM 1700 O O . ARG A 1 213 ? -25.690 9.241 5.001 1.00 48.78 213 ARG A O 1
ATOM 1707 N N . PRO A 1 214 ? -27.228 7.898 5.938 1.00 49.25 214 PRO A N 1
ATOM 1708 C CA . PRO A 1 214 ? -28.188 8.972 6.191 1.00 49.25 214 PRO A CA 1
ATOM 1709 C C . PRO A 1 214 ? -27.598 10.040 7.124 1.00 49.25 214 PRO A C 1
ATOM 1711 O O . PRO A 1 214 ? -26.841 9.726 8.042 1.00 49.25 214 PRO A O 1
ATOM 1714 N N . ALA A 1 215 ? -27.945 11.301 6.848 1.00 46.97 215 ALA A N 1
ATOM 1715 C CA . ALA A 1 215 ? -27.403 12.504 7.473 1.00 46.97 215 ALA A CA 1
ATOM 1716 C C . ALA A 1 215 ? -27.430 12.445 9.012 1.00 46.97 215 ALA A C 1
ATOM 1718 O O . ALA A 1 215 ? -28.498 12.518 9.620 1.00 46.97 215 ALA A O 1
ATOM 1719 N N . LEU A 1 216 ? -26.249 12.339 9.629 1.00 50.78 216 LEU A N 1
ATOM 1720 C CA . LEU A 1 216 ? -26.059 12.550 11.062 1.00 50.78 216 LEU A CA 1
ATOM 1721 C C . LEU A 1 216 ? -25.632 13.999 11.334 1.00 50.78 216 LEU A C 1
ATOM 1723 O O . LEU A 1 216 ? -24.816 14.579 10.620 1.00 50.78 216 LEU A O 1
ATOM 1727 N N . THR A 1 217 ? -26.244 14.539 12.381 1.00 50.34 217 THR A N 1
ATOM 1728 C CA . THR A 1 217 ? -26.194 15.890 12.948 1.00 50.34 217 THR A CA 1
ATOM 1729 C C . THR A 1 217 ? -24.786 16.484 13.110 1.00 50.34 217 THR A C 1
ATOM 1731 O O . THR A 1 217 ? -23.834 15.808 13.483 1.00 50.34 217 THR A O 1
ATOM 1734 N N . GLU A 1 218 ? -24.679 17.790 12.856 1.00 49.91 218 GLU A N 1
ATOM 1735 C CA . GLU A 1 218 ? -23.473 18.525 12.436 1.00 49.91 218 GLU A CA 1
ATOM 1736 C C . GLU A 1 218 ? -22.283 18.633 13.413 1.00 49.91 218 GLU A C 1
ATOM 1738 O O . GLU A 1 218 ? -21.278 19.237 13.038 1.00 49.91 218 GLU A O 1
ATOM 1743 N N . HIS A 1 219 ? -22.301 18.050 14.616 1.00 52.00 219 HIS A N 1
ATOM 1744 C CA . HIS A 1 219 ? -21.219 18.272 15.598 1.00 52.00 219 HIS A CA 1
ATOM 1745 C C . HIS A 1 219 ? -20.707 17.033 16.345 1.00 52.00 219 HIS A C 1
ATOM 1747 O O . HIS A 1 219 ? -19.888 17.173 17.253 1.00 52.00 219 HIS A O 1
ATOM 1753 N N . GLU A 1 220 ? -21.108 15.822 15.961 1.00 59.53 220 GLU A N 1
ATOM 1754 C CA . GLU A 1 220 ? -20.493 14.613 16.515 1.00 59.53 220 GLU A CA 1
ATOM 1755 C C . GLU A 1 220 ? -19.213 14.278 15.742 1.00 59.53 220 GLU A C 1
ATOM 1757 O O . GLU A 1 220 ? -19.222 14.125 14.517 1.00 59.53 220 GLU A O 1
ATOM 1762 N N . LEU A 1 221 ? -18.085 14.187 16.459 1.00 64.44 221 LEU A N 1
ATOM 1763 C CA . LEU A 1 221 ? -16.864 13.611 15.903 1.00 64.44 221 LEU A CA 1
ATOM 1764 C C . LEU A 1 221 ? -17.217 12.229 15.354 1.00 64.44 221 LEU A C 1
ATOM 1766 O O . LEU A 1 221 ? -17.778 11.396 16.065 1.00 64.44 221 LEU A O 1
ATOM 1770 N N . MET A 1 222 ? -16.914 12.007 14.074 1.00 76.38 222 MET A N 1
ATOM 1771 C CA . MET A 1 222 ? -17.188 10.732 13.425 1.00 76.38 222 MET A CA 1
ATOM 1772 C C . MET A 1 222 ? -16.536 9.613 14.250 1.00 76.38 222 MET A C 1
ATOM 1774 O O . MET A 1 222 ? -15.341 9.718 14.544 1.00 76.38 222 MET A O 1
ATOM 1778 N N . PRO A 1 223 ? -17.287 8.565 14.635 1.00 88.19 223 PRO A N 1
ATOM 1779 C CA . PRO A 1 223 ? -16.733 7.490 15.438 1.00 88.19 223 PRO A CA 1
ATOM 1780 C C . PRO A 1 223 ? -15.597 6.824 14.664 1.00 88.19 223 PRO A C 1
ATOM 1782 O O . PRO A 1 223 ? -15.783 6.357 13.538 1.00 88.19 223 PRO A O 1
ATOM 1785 N N . LEU A 1 224 ? -14.415 6.789 15.272 1.00 91.12 224 LEU A N 1
ATOM 1786 C CA . LEU A 1 224 ? -13.294 6.011 14.769 1.00 91.12 224 LEU A CA 1
ATOM 1787 C C . LEU A 1 224 ? -13.357 4.641 15.437 1.00 91.12 224 LEU A C 1
ATOM 1789 O O . LEU A 1 224 ? -13.081 4.525 16.630 1.00 91.12 224 LEU A O 1
ATOM 1793 N N . GLU A 1 225 ? -13.774 3.627 14.679 1.00 94.81 225 GLU A N 1
ATOM 1794 C CA . GLU A 1 225 ? -13.865 2.245 15.165 1.00 94.81 225 GLU A CA 1
ATOM 1795 C C . GLU A 1 225 ? -12.562 1.474 14.962 1.00 94.81 225 GLU A C 1
ATOM 1797 O O . GLU A 1 225 ? -12.101 0.783 15.866 1.00 94.81 225 GLU A O 1
ATOM 1802 N N . ASP A 1 226 ? -11.927 1.627 13.805 1.00 94.88 226 ASP A N 1
ATOM 1803 C CA . ASP A 1 226 ? -10.734 0.871 13.449 1.00 94.88 226 ASP A CA 1
ATOM 1804 C C . ASP A 1 226 ? -9.613 1.833 13.056 1.00 94.88 226 ASP A C 1
ATOM 1806 O O . ASP A 1 226 ? -9.776 2.652 12.151 1.00 94.88 226 ASP A O 1
ATOM 1810 N N . VAL A 1 227 ? -8.452 1.702 13.700 1.00 93.62 227 VAL A N 1
ATOM 1811 C CA . VAL A 1 227 ? -7.243 2.445 13.335 1.00 93.62 227 VAL A CA 1
ATOM 1812 C C . VAL A 1 227 ? -6.098 1.502 12.998 1.00 93.62 227 VAL A C 1
ATOM 1814 O O . VAL A 1 227 ? -5.883 0.476 13.652 1.00 93.62 227 VAL A O 1
ATOM 1817 N N . ILE A 1 228 ? -5.358 1.865 11.952 1.00 92.56 228 ILE A N 1
ATOM 1818 C CA . ILE A 1 228 ? -4.145 1.178 11.527 1.00 92.56 228 ILE A CA 1
ATOM 1819 C C . ILE A 1 228 ? -3.046 2.224 11.369 1.00 92.56 228 ILE A C 1
ATOM 1821 O O . ILE A 1 228 ? -3.159 3.116 10.533 1.00 92.56 228 ILE A O 1
ATOM 1825 N N . ILE A 1 229 ? -2.002 2.118 12.187 1.00 89.94 229 ILE A N 1
ATOM 1826 C CA . ILE A 1 229 ? -0.855 3.022 12.205 1.00 89.94 229 ILE A CA 1
ATOM 1827 C C . ILE A 1 229 ? 0.337 2.282 11.604 1.00 89.94 229 ILE A C 1
ATOM 1829 O O . ILE A 1 229 ? 0.781 1.259 12.128 1.00 89.94 229 ILE A O 1
ATOM 1833 N N . LEU A 1 230 ? 0.861 2.797 10.499 1.00 87.75 230 LEU A N 1
ATOM 1834 C CA . LEU A 1 230 ? 2.050 2.255 9.853 1.00 87.75 230 LEU A CA 1
ATOM 1835 C C . LEU A 1 230 ? 3.208 3.214 10.120 1.00 87.75 230 LEU A C 1
ATOM 1837 O O . LEU A 1 230 ? 3.273 4.304 9.554 1.00 87.75 230 LEU A O 1
ATOM 1841 N N . GLY A 1 231 ? 4.087 2.829 11.041 1.00 81.31 231 GLY A N 1
ATOM 1842 C CA . GLY A 1 231 ? 5.304 3.568 11.341 1.00 81.31 231 GLY A CA 1
ATOM 1843 C C . GLY A 1 231 ? 6.300 3.379 10.209 1.00 81.31 231 GLY A C 1
ATOM 1844 O O . GLY A 1 231 ? 6.767 2.264 9.989 1.00 81.31 231 GLY A O 1
ATOM 1845 N N . GLY A 1 232 ? 6.603 4.454 9.485 1.00 77.56 232 GLY A N 1
ATOM 1846 C CA . GLY A 1 232 ? 7.646 4.452 8.464 1.00 77.56 232 GLY A CA 1
ATOM 1847 C C . GLY A 1 232 ? 9.054 4.578 9.056 1.00 77.56 232 GLY A C 1
ATOM 1848 O O . GLY A 1 232 ? 9.325 4.210 10.195 1.00 77.56 232 GLY A O 1
ATOM 1849 N N . ARG A 1 233 ? 9.967 5.179 8.281 1.00 72.75 233 ARG A N 1
ATOM 1850 C CA . ARG A 1 233 ? 11.333 5.513 8.733 1.00 72.75 233 ARG A CA 1
ATOM 1851 C C . ARG A 1 233 ? 11.399 6.671 9.724 1.00 72.75 233 ARG A C 1
ATOM 1853 O O . ARG A 1 233 ? 12.494 7.024 10.142 1.00 72.75 233 ARG A O 1
ATOM 1860 N N . GLU A 1 234 ? 10.277 7.301 10.032 1.00 74.50 234 GLU A N 1
ATOM 1861 C CA . GLU A 1 234 ? 10.188 8.340 11.050 1.00 74.50 234 GLU A CA 1
ATOM 1862 C C . GLU A 1 234 ? 9.672 7.703 12.337 1.00 74.50 234 GLU A C 1
ATOM 1864 O O . GLU A 1 234 ? 8.923 6.723 12.299 1.00 74.50 234 GLU A O 1
ATOM 1869 N N . ARG A 1 235 ? 10.118 8.224 13.482 1.00 75.88 235 ARG A N 1
ATOM 1870 C CA . ARG A 1 235 ? 9.652 7.727 14.777 1.00 75.88 235 ARG A CA 1
ATOM 1871 C C . ARG A 1 235 ? 8.141 7.906 14.833 1.00 75.88 235 ARG A C 1
ATOM 1873 O O . ARG A 1 235 ? 7.663 9.003 14.555 1.00 75.88 235 ARG A O 1
ATOM 1880 N N . LEU A 1 236 ? 7.418 6.854 15.222 1.00 77.12 236 LEU A N 1
ATOM 1881 C CA . LEU A 1 236 ? 6.050 7.041 15.696 1.00 77.12 236 LEU A CA 1
ATOM 1882 C C . LEU A 1 236 ? 6.109 8.074 16.820 1.00 77.12 236 LEU A C 1
ATOM 1884 O O . LEU A 1 236 ? 6.918 7.925 17.741 1.00 77.12 236 LEU A O 1
ATOM 1888 N N . THR A 1 237 ? 5.333 9.146 16.688 1.00 74.62 237 THR A N 1
ATOM 1889 C CA . THR A 1 237 ? 5.275 10.178 17.712 1.00 74.62 237 THR A CA 1
ATOM 1890 C C . THR A 1 237 ? 4.260 9.739 18.770 1.00 74.62 237 THR A C 1
ATOM 1892 O O . THR A 1 237 ? 4.193 8.561 19.131 1.00 74.62 237 THR A O 1
ATOM 1895 N N . THR A 1 238 ? 3.490 10.668 19.316 1.00 84.00 238 THR A N 1
ATOM 1896 C CA . THR A 1 238 ? 2.475 10.403 20.333 1.00 84.00 238 THR A CA 1
ATOM 1897 C C . THR A 1 238 ? 1.192 9.804 19.751 1.00 84.00 238 THR A C 1
ATOM 1899 O O . THR A 1 238 ? 0.301 9.469 20.521 1.00 84.00 238 THR A O 1
ATOM 1902 N N . GLU A 1 239 ? 1.077 9.573 18.432 1.00 88.06 239 GLU A N 1
ATOM 1903 C CA . GLU A 1 239 ? -0.196 9.164 17.808 1.00 88.06 239 GLU A CA 1
ATOM 1904 C C . GLU A 1 239 ? -0.733 7.830 18.340 1.00 88.06 239 GLU A C 1
ATOM 1906 O O . GLU A 1 239 ? -1.947 7.642 18.435 1.00 88.06 239 GLU A O 1
ATOM 1911 N N . ILE A 1 240 ? 0.164 6.904 18.694 1.00 91.81 240 ILE A N 1
ATOM 1912 C CA . ILE A 1 240 ? -0.203 5.604 19.270 1.00 91.81 240 ILE A CA 1
ATOM 1913 C C . ILE A 1 240 ? -0.916 5.734 20.622 1.00 91.81 240 ILE A C 1
ATOM 1915 O O . ILE A 1 240 ? -1.686 4.847 20.984 1.00 91.81 240 ILE A O 1
ATOM 1919 N N . ASP A 1 241 ? -0.684 6.835 21.337 1.00 92.19 241 ASP A N 1
ATOM 1920 C CA . ASP A 1 241 ? -1.283 7.132 22.636 1.00 92.19 241 ASP A CA 1
ATOM 1921 C C . ASP A 1 241 ? -2.391 8.204 22.534 1.00 92.19 241 ASP A C 1
ATOM 1923 O O . ASP A 1 241 ? -3.409 8.103 23.221 1.00 92.19 241 ASP A O 1
ATOM 1927 N N . ASP A 1 242 ? -2.275 9.158 21.605 1.00 89.62 242 ASP A N 1
ATOM 1928 C CA . ASP A 1 242 ? -3.252 10.234 21.397 1.00 89.62 242 ASP A CA 1
ATOM 1929 C C . ASP A 1 242 ? -4.567 9.730 20.780 1.00 89.62 242 ASP A C 1
ATOM 1931 O O . ASP A 1 242 ? -5.653 10.179 21.156 1.00 89.62 242 ASP A O 1
ATOM 1935 N N . ILE A 1 243 ? -4.501 8.785 19.832 1.00 92.06 243 ILE A N 1
ATOM 1936 C CA . ILE A 1 243 ? -5.700 8.262 19.156 1.00 92.06 243 ILE A CA 1
ATOM 1937 C C . ILE A 1 243 ? -6.599 7.492 20.137 1.00 92.06 243 ILE A C 1
ATOM 1939 O O . ILE A 1 243 ? -7.796 7.791 20.194 1.00 92.06 243 ILE A O 1
ATOM 1943 N N . PRO A 1 244 ? -6.086 6.540 20.940 1.00 92.69 244 PRO A N 1
ATOM 1944 C CA . PRO A 1 244 ? -6.904 5.861 21.942 1.00 92.69 244 PRO A CA 1
ATOM 1945 C C . PRO A 1 244 ? -7.496 6.821 22.975 1.00 92.69 244 PRO A C 1
ATOM 1947 O O . PRO A 1 244 ? -8.632 6.626 23.399 1.00 92.69 244 PRO A O 1
ATOM 1950 N N . PHE A 1 245 ? -6.778 7.889 23.333 1.00 90.69 245 PHE A N 1
ATOM 1951 C CA . PHE A 1 245 ? -7.312 8.931 24.207 1.00 90.69 245 PHE A CA 1
ATOM 1952 C C . PHE A 1 245 ? -8.509 9.658 23.570 1.00 90.69 245 PHE A C 1
ATOM 1954 O O . PHE A 1 245 ? -9.581 9.745 24.174 1.00 90.69 245 PHE A O 1
ATOM 1961 N N . ALA A 1 246 ? -8.355 10.136 22.332 1.00 88.94 246 ALA A N 1
ATOM 1962 C CA . ALA A 1 246 ? -9.375 10.919 21.633 1.00 88.94 246 ALA A CA 1
ATOM 1963 C C . ALA A 1 246 ? -10.629 10.110 21.255 1.00 88.94 246 ALA A C 1
ATOM 1965 O O . ALA A 1 246 ? -11.732 10.655 21.245 1.00 88.94 246 ALA A O 1
ATOM 1966 N N . PHE A 1 247 ? -10.478 8.815 20.961 1.00 93.94 247 PHE A N 1
ATOM 1967 C CA . PHE A 1 247 ? -11.549 7.952 20.439 1.00 93.94 247 PHE A CA 1
ATOM 1968 C C . PHE A 1 247 ? -11.917 6.805 21.388 1.00 93.94 247 PHE A C 1
ATOM 1970 O O . PHE A 1 247 ? -12.375 5.744 20.959 1.00 93.94 247 PHE A O 1
ATOM 1977 N N . SER A 1 248 ? -11.741 7.011 22.692 1.00 95.06 248 SER A N 1
ATOM 1978 C CA . SER A 1 248 ? -11.800 5.934 23.687 1.00 95.06 248 SER A CA 1
ATOM 1979 C C . SER A 1 248 ? -13.110 5.140 23.725 1.00 95.06 248 SER A C 1
ATOM 1981 O O . SER A 1 248 ? -13.118 3.939 23.997 1.00 95.06 248 SER A O 1
ATOM 1983 N N . GLN A 1 249 ? -14.223 5.799 23.402 1.00 95.81 249 GLN A N 1
ATOM 1984 C CA . GLN A 1 249 ? -15.563 5.210 23.435 1.00 95.81 249 GLN A CA 1
ATOM 1985 C C . GLN A 1 249 ? -15.962 4.504 22.136 1.00 95.81 249 GLN A C 1
ATOM 1987 O O . GLN A 1 249 ? -16.954 3.778 22.123 1.00 95.81 249 GLN A O 1
ATOM 1992 N N . THR A 1 250 ? -15.225 4.715 21.043 1.00 95.56 250 THR A N 1
ATOM 1993 C CA . THR A 1 250 ? -15.587 4.194 19.715 1.00 95.56 250 THR A CA 1
ATOM 1994 C C . THR A 1 250 ? -14.581 3.192 19.179 1.00 95.56 250 THR A C 1
ATOM 1996 O O . THR A 1 250 ? -14.947 2.366 18.351 1.00 95.56 250 THR A O 1
ATOM 1999 N N . LEU A 1 251 ? -13.336 3.228 19.654 1.00 96.94 251 LEU A N 1
ATOM 2000 C CA . LEU A 1 251 ? -12.231 2.478 19.073 1.00 96.94 251 LEU A CA 1
ATOM 2001 C C . LEU A 1 251 ? -12.298 0.981 19.413 1.00 96.94 251 LEU A C 1
ATOM 2003 O O . LEU A 1 251 ? -12.040 0.557 20.536 1.00 96.94 251 LEU A O 1
ATOM 2007 N N . ARG A 1 252 ? -12.623 0.162 18.414 1.00 97.75 252 ARG A N 1
ATOM 2008 C CA . ARG A 1 252 ? -12.776 -1.298 18.479 1.00 97.75 252 ARG A CA 1
ATOM 2009 C C . ARG A 1 252 ? -11.516 -2.055 18.084 1.00 97.75 252 ARG A C 1
ATOM 2011 O O . ARG A 1 252 ? -11.292 -3.163 18.585 1.00 97.75 252 ARG A O 1
ATOM 2018 N N . LYS A 1 253 ? -10.686 -1.483 17.211 1.00 97.62 253 LYS A N 1
ATOM 2019 C CA . LYS A 1 253 ? -9.441 -2.099 16.745 1.00 97.62 253 LYS A CA 1
ATOM 2020 C C . LYS A 1 253 ? -8.311 -1.084 16.662 1.00 97.62 253 LYS A C 1
ATOM 2022 O O . LYS A 1 253 ? -8.437 -0.060 16.000 1.00 97.62 253 LYS A O 1
ATOM 2027 N N . ILE A 1 254 ? -7.167 -1.457 17.225 1.00 96.75 254 ILE A N 1
ATOM 2028 C CA . ILE A 1 254 ? -5.886 -0.783 17.015 1.00 96.75 254 ILE A CA 1
ATOM 2029 C C . ILE A 1 254 ? -4.930 -1.786 16.384 1.00 96.75 254 ILE A C 1
ATOM 2031 O O . ILE A 1 254 ? -4.677 -2.857 16.944 1.00 96.75 254 ILE A O 1
ATOM 2035 N N . ALA A 1 255 ? -4.388 -1.442 15.220 1.00 95.75 255 ALA A N 1
ATOM 2036 C CA . ALA A 1 255 ? -3.261 -2.147 14.635 1.00 95.75 255 ALA A CA 1
ATOM 2037 C C . ALA A 1 255 ? -2.095 -1.182 14.410 1.00 95.75 255 ALA A C 1
ATOM 2039 O O . ALA A 1 255 ? -2.282 -0.113 13.844 1.00 95.75 255 ALA A O 1
ATOM 2040 N N . VAL A 1 256 ? -0.893 -1.559 14.824 1.00 93.00 256 VAL A N 1
ATOM 2041 C CA . VAL A 1 256 ? 0.331 -0.790 14.607 1.00 93.00 256 VAL A CA 1
ATOM 2042 C C . VAL A 1 256 ? 1.374 -1.707 13.994 1.00 93.00 256 VAL A C 1
ATOM 2044 O O . VAL A 1 256 ? 1.622 -2.790 14.521 1.00 93.00 256 VAL A O 1
ATOM 2047 N N . ALA A 1 257 ? 1.999 -1.288 12.901 1.00 92.12 257 ALA A N 1
ATOM 2048 C CA . ALA A 1 257 ? 3.158 -1.966 12.334 1.00 92.12 257 ALA A CA 1
ATOM 2049 C C . ALA A 1 257 ? 4.273 -0.947 12.122 1.00 92.12 257 ALA A C 1
ATOM 2051 O O . ALA A 1 257 ? 4.056 0.072 11.477 1.00 92.12 257 ALA A O 1
ATOM 2052 N N . VAL A 1 258 ? 5.451 -1.204 12.685 1.00 88.12 258 VAL A N 1
ATOM 2053 C CA . VAL A 1 258 ? 6.609 -0.312 12.564 1.00 88.12 258 VAL A CA 1
ATOM 2054 C C . VAL A 1 258 ? 7.641 -0.941 11.637 1.00 88.12 258 VAL A C 1
ATOM 2056 O O . VAL A 1 258 ? 8.170 -2.020 11.920 1.00 88.12 258 VAL A O 1
ATOM 2059 N N . GLU A 1 259 ? 7.931 -0.250 10.537 1.00 80.81 259 GLU A N 1
ATOM 2060 C CA . GLU A 1 259 ? 8.888 -0.633 9.503 1.00 80.81 259 GLU A CA 1
ATOM 2061 C C . GLU A 1 259 ? 10.010 0.419 9.379 1.00 80.81 259 GLU A C 1
ATOM 2063 O O . GLU A 1 259 ? 9.835 1.482 8.791 1.00 80.81 259 GLU A O 1
ATOM 2068 N N . GLY A 1 260 ? 11.209 0.123 9.882 1.00 70.31 260 GLY A N 1
ATOM 2069 C CA . GLY A 1 260 ? 12.393 0.974 9.743 1.00 70.31 260 GLY A CA 1
ATOM 2070 C C . GLY A 1 260 ? 13.552 0.556 10.652 1.00 70.31 260 GLY A C 1
ATOM 2071 O O . GLY A 1 260 ? 13.365 -0.182 11.612 1.00 70.31 260 GLY A O 1
ATOM 2072 N N . VAL A 1 261 ? 14.768 1.014 10.350 1.00 57.84 261 VAL A N 1
ATOM 2073 C CA . VAL A 1 261 ? 15.980 0.704 11.129 1.00 57.84 261 VAL A CA 1
ATOM 2074 C C . VAL A 1 261 ? 15.980 1.539 12.413 1.00 57.84 261 VAL A C 1
ATOM 2076 O O . VAL A 1 261 ? 16.591 2.600 12.470 1.00 57.84 261 VAL A O 1
ATOM 2079 N N . PHE A 1 262 ? 15.247 1.092 13.429 1.00 61.28 262 PHE A N 1
ATOM 2080 C CA . PHE A 1 262 ? 15.190 1.767 14.721 1.00 61.28 262 PHE A CA 1
ATOM 2081 C C . PHE A 1 262 ? 15.568 0.814 15.843 1.00 61.28 262 PHE A C 1
ATOM 2083 O O . PHE A 1 262 ? 14.773 -0.035 16.219 1.00 61.28 262 PHE A O 1
ATOM 2090 N N . GLU A 1 263 ? 16.725 1.023 16.468 1.00 63.78 263 GLU A N 1
ATOM 2091 C CA . GLU A 1 263 ? 17.105 0.344 17.718 1.00 63.78 263 GLU A CA 1
ATOM 2092 C C . GLU A 1 263 ? 16.333 0.874 18.949 1.00 63.78 263 GLU A C 1
ATOM 2094 O O . GLU A 1 263 ? 16.832 0.854 20.075 1.00 63.78 263 GLU A O 1
ATOM 2099 N N . GLU A 1 264 ? 15.120 1.396 18.761 1.00 80.12 264 GLU A N 1
ATOM 2100 C CA . GLU A 1 264 ? 14.395 2.108 19.808 1.00 80.12 264 GLU A CA 1
ATOM 2101 C C . GLU A 1 264 ? 13.340 1.263 20.514 1.00 80.12 264 GLU A C 1
ATOM 2103 O O . GLU A 1 264 ? 12.837 0.247 20.027 1.00 80.12 264 GLU A O 1
ATOM 2108 N N . ILE A 1 265 ? 13.030 1.709 21.727 1.00 89.88 265 ILE A N 1
ATOM 2109 C CA . ILE A 1 265 ? 12.004 1.136 22.580 1.00 89.88 265 ILE A CA 1
ATOM 2110 C C . ILE A 1 265 ? 10.670 1.781 22.198 1.00 89.88 265 ILE A C 1
ATOM 2112 O O . ILE A 1 265 ? 10.456 2.959 22.476 1.00 89.88 265 ILE A O 1
ATOM 2116 N N . LEU A 1 266 ? 9.762 1.005 21.609 1.00 91.12 266 LEU A N 1
ATOM 2117 C CA . LEU A 1 266 ? 8.383 1.418 21.381 1.00 91.12 266 LEU A CA 1
ATOM 2118 C C . LEU A 1 266 ? 7.587 1.188 22.667 1.00 91.12 266 LEU A C 1
ATOM 2120 O O . LEU A 1 266 ? 7.251 0.052 23.010 1.00 91.12 266 LEU A O 1
ATOM 2124 N N . CYS A 1 267 ? 7.316 2.269 23.391 1.00 92.81 267 CYS A N 1
ATOM 2125 C CA . CYS A 1 267 ? 6.408 2.238 24.532 1.00 92.81 267 CYS A CA 1
ATOM 2126 C C . CYS A 1 267 ? 4.974 2.422 24.035 1.00 92.81 267 CYS A C 1
ATOM 2128 O O . CYS A 1 267 ? 4.743 3.274 23.185 1.00 92.81 267 CYS A O 1
ATOM 2130 N N . ILE A 1 268 ? 4.035 1.637 24.558 1.00 94.19 268 ILE A N 1
ATOM 2131 C CA . ILE A 1 268 ? 2.619 1.697 24.163 1.00 94.19 268 ILE A CA 1
ATOM 2132 C C . ILE A 1 268 ? 1.741 1.744 25.406 1.00 94.19 268 ILE A C 1
ATOM 2134 O O . ILE A 1 268 ? 2.101 1.139 26.415 1.00 94.19 268 ILE A O 1
ATOM 2138 N N . GLY A 1 269 ? 0.576 2.381 25.333 1.00 93.81 269 GLY A N 1
ATOM 2139 C CA . GLY A 1 269 ? -0.382 2.358 26.439 1.00 93.81 269 GLY A CA 1
ATOM 2140 C C . GLY A 1 269 ? -0.192 3.477 27.455 1.00 93.81 269 GLY A C 1
ATOM 2141 O O . GLY A 1 269 ? -0.829 3.449 28.506 1.00 93.81 269 GLY A O 1
ATOM 2142 N N . ARG A 1 270 ? 0.698 4.441 27.196 1.00 92.62 270 ARG A N 1
ATOM 2143 C CA . ARG A 1 270 ? 0.984 5.499 28.169 1.00 92.62 270 ARG A CA 1
ATOM 2144 C C . ARG A 1 270 ? -0.135 6.525 28.140 1.00 92.62 270 ARG A C 1
ATOM 2146 O O . ARG A 1 270 ? -0.367 7.164 27.124 1.00 92.62 270 ARG A O 1
ATOM 2153 N N . GLY A 1 271 ? -0.814 6.693 29.271 1.00 91.44 271 GLY A N 1
ATOM 2154 C CA . GLY A 1 271 ? -1.932 7.632 29.370 1.00 91.44 271 GLY A CA 1
ATOM 2155 C C . GLY A 1 271 ? -3.184 7.183 28.614 1.00 91.44 271 GLY A C 1
ATOM 2156 O O . GLY A 1 271 ? -4.092 7.992 28.429 1.00 91.44 271 GLY A O 1
ATOM 2157 N N . TRP A 1 272 ? -3.253 5.912 28.196 1.00 94.88 272 TRP A N 1
ATOM 2158 C CA . TRP A 1 272 ? -4.504 5.352 27.700 1.00 94.88 272 TRP A CA 1
ATOM 2159 C C . TRP A 1 272 ? -5.555 5.443 28.807 1.00 94.88 272 TRP A C 1
ATOM 2161 O O . TRP A 1 272 ? -5.285 5.152 29.970 1.00 94.88 272 TRP A O 1
ATOM 2171 N N . VAL A 1 273 ? -6.747 5.886 28.430 1.00 95.12 273 VAL A N 1
ATOM 2172 C CA . VAL A 1 273 ? -7.936 5.864 29.288 1.00 95.12 273 VAL A CA 1
ATOM 2173 C C . VAL A 1 273 ? -8.695 4.566 29.052 1.00 95.12 273 VAL A C 1
ATOM 2175 O O . VAL A 1 273 ? -8.296 3.761 28.215 1.00 95.12 273 VAL A O 1
ATOM 2178 N N . ASP A 1 274 ? -9.805 4.359 29.753 1.00 97.94 274 ASP A N 1
ATOM 2179 C CA . ASP A 1 274 ? -10.629 3.176 29.534 1.00 97.94 274 ASP A CA 1
ATOM 2180 C C . ASP A 1 274 ? -11.146 3.120 28.090 1.00 97.94 274 ASP A C 1
ATOM 2182 O O . ASP A 1 274 ? -11.814 4.032 27.600 1.00 97.94 274 ASP A O 1
ATOM 2186 N N . LEU A 1 275 ? -10.847 2.003 27.433 1.00 97.50 275 LEU A N 1
ATOM 2187 C CA . LEU A 1 275 ? -11.222 1.630 26.076 1.00 97.50 275 LEU A CA 1
ATOM 2188 C C . LEU A 1 275 ? -12.252 0.494 26.142 1.00 97.50 275 LEU A C 1
ATOM 2190 O O . LEU A 1 275 ? -11.952 -0.654 25.787 1.00 97.50 275 LEU A O 1
ATOM 2194 N N . PRO A 1 276 ? -13.484 0.766 26.618 1.00 97.50 276 PRO A N 1
ATOM 2195 C CA . PRO A 1 276 ? -14.461 -0.276 26.908 1.00 97.50 276 PRO A CA 1
ATOM 2196 C C . PRO A 1 276 ? -14.911 -1.027 25.655 1.00 97.50 276 PRO A C 1
ATOM 2198 O O . PRO A 1 276 ? -15.418 -2.135 25.772 1.00 97.50 276 PRO A O 1
ATOM 2201 N N . VAL A 1 277 ? -14.741 -0.471 24.457 1.00 97.38 277 VAL A N 1
ATOM 2202 C CA . VAL A 1 277 ? -15.159 -1.120 23.206 1.00 97.38 277 VAL A CA 1
ATOM 2203 C C . VAL A 1 277 ? -14.001 -1.733 22.415 1.00 97.38 277 VAL A C 1
ATOM 2205 O O . VAL A 1 277 ? -14.256 -2.356 21.383 1.00 97.38 277 VAL A O 1
ATOM 2208 N N . LEU A 1 278 ? -12.754 -1.626 22.894 1.00 98.25 278 LEU A N 1
ATOM 2209 C CA . LEU A 1 278 ? -11.589 -2.170 22.197 1.00 98.25 278 LEU A CA 1
ATOM 2210 C C . LEU A 1 278 ? -11.578 -3.700 22.268 1.00 98.25 278 LEU A C 1
ATOM 2212 O O . LEU A 1 278 ? -11.392 -4.300 23.323 1.00 98.25 278 LEU A O 1
ATOM 2216 N N . MET A 1 279 ? -11.750 -4.333 21.109 1.00 98.44 279 MET A N 1
ATOM 2217 C CA . MET A 1 279 ? -11.813 -5.788 20.955 1.00 98.44 279 MET A CA 1
ATOM 2218 C C . MET A 1 279 ? -10.506 -6.371 20.413 1.00 98.44 279 MET A C 1
ATOM 2220 O O . MET A 1 279 ? -10.214 -7.548 20.636 1.00 98.44 279 MET A O 1
ATOM 2224 N N . ARG A 1 280 ? -9.726 -5.589 19.655 1.00 98.25 280 ARG A N 1
ATOM 2225 C CA . ARG A 1 280 ? -8.535 -6.080 18.946 1.00 98.25 280 ARG A CA 1
ATOM 2226 C C . ARG A 1 280 ? -7.359 -5.124 19.101 1.00 98.25 280 ARG A C 1
ATOM 2228 O O . ARG A 1 280 ? -7.446 -3.973 18.684 1.00 98.25 280 ARG A O 1
ATOM 2235 N N . LEU A 1 281 ? -6.247 -5.640 19.613 1.00 97.88 281 LEU A N 1
ATOM 2236 C CA . LEU A 1 281 ? -4.980 -4.924 19.722 1.00 97.88 281 LEU A CA 1
ATOM 2237 C C . LEU A 1 281 ? -3.883 -5.720 19.014 1.00 97.88 281 LEU A C 1
ATOM 2239 O O . LEU A 1 281 ? -3.611 -6.863 19.374 1.00 97.88 281 LEU A O 1
ATOM 2243 N N . SER A 1 282 ? -3.263 -5.130 17.997 1.00 97.56 282 SER A N 1
ATOM 2244 C CA . SER A 1 282 ? -2.217 -5.776 17.204 1.00 97.56 282 SER A CA 1
ATOM 2245 C C . SER A 1 282 ? -1.037 -4.837 17.022 1.00 97.56 282 SER A C 1
ATOM 2247 O O . SER A 1 282 ? -1.139 -3.894 16.254 1.00 97.56 282 SER A O 1
ATOM 2249 N N . ILE A 1 283 ? 0.091 -5.085 17.675 1.00 95.75 283 ILE A N 1
ATOM 2250 C CA . ILE A 1 283 ? 1.271 -4.225 17.594 1.00 95.75 283 ILE A CA 1
ATOM 2251 C C . ILE A 1 283 ? 2.463 -5.059 17.159 1.00 95.75 283 ILE A C 1
ATOM 2253 O O . ILE A 1 283 ? 2.862 -6.001 17.840 1.00 95.75 283 ILE A O 1
ATOM 2257 N N . ASN A 1 284 ? 3.020 -4.693 16.010 1.00 94.38 284 ASN A N 1
ATOM 2258 C CA . ASN A 1 284 ? 4.189 -5.315 15.431 1.00 94.38 284 ASN A CA 1
ATOM 2259 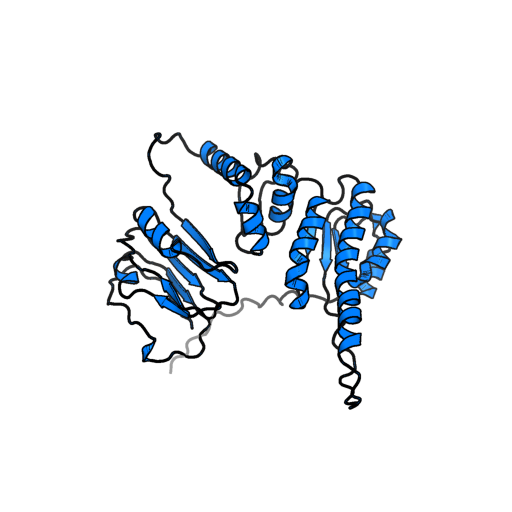C C . ASN A 1 284 ? 5.360 -4.323 15.389 1.00 94.38 284 ASN A C 1
ATOM 2261 O O . ASN A 1 284 ? 5.475 -3.502 14.479 1.00 94.38 284 ASN A O 1
ATOM 2265 N N . ALA A 1 285 ? 6.246 -4.434 16.372 1.00 92.50 285 ALA A N 1
ATOM 2266 C CA . ALA A 1 285 ? 7.497 -3.699 16.478 1.00 92.50 285 ALA A CA 1
ATOM 2267 C C . ALA A 1 285 ? 8.658 -4.531 15.909 1.00 92.50 285 ALA A C 1
ATOM 2269 O O . ALA A 1 285 ? 9.630 -4.822 16.598 1.00 92.50 285 ALA A O 1
ATOM 2270 N N . ASN A 1 286 ? 8.564 -4.930 14.637 1.00 87.06 286 ASN A N 1
ATOM 2271 C CA . ASN A 1 286 ? 9.510 -5.837 13.972 1.00 87.06 286 ASN A CA 1
ATOM 2272 C C . ASN A 1 286 ? 10.993 -5.442 14.084 1.00 87.06 286 ASN A C 1
ATOM 2274 O O . ASN A 1 286 ? 11.860 -6.266 13.801 1.00 87.06 286 ASN A O 1
ATOM 2278 N N . LEU A 1 287 ? 11.293 -4.177 14.365 1.00 83.25 287 LEU A N 1
ATOM 2279 C CA . LEU A 1 287 ? 12.650 -3.639 14.305 1.00 83.25 287 LEU A CA 1
ATOM 2280 C C . LEU A 1 287 ? 13.091 -2.970 15.608 1.00 83.25 287 LEU A C 1
ATOM 2282 O O . LEU A 1 287 ? 14.276 -2.707 15.752 1.00 83.25 287 LEU A O 1
ATOM 2286 N N . GLY A 1 288 ? 12.175 -2.781 16.560 1.00 87.44 288 GLY A N 1
ATOM 2287 C CA . GLY A 1 288 ? 12.448 -2.182 17.862 1.00 87.44 288 GLY A CA 1
ATOM 2288 C C . GLY A 1 288 ? 12.056 -3.113 19.000 1.00 87.44 288 GLY A C 1
ATOM 2289 O O . GLY A 1 288 ? 11.637 -4.247 18.790 1.00 87.44 288 GLY A O 1
ATOM 2290 N N . ARG A 1 289 ? 12.187 -2.628 20.230 1.00 90.69 289 ARG A N 1
ATOM 2291 C CA . ARG A 1 289 ? 11.751 -3.360 21.420 1.00 90.69 289 ARG A CA 1
ATOM 2292 C C . ARG A 1 289 ? 10.368 -2.889 21.841 1.00 90.69 289 ARG A C 1
ATOM 2294 O O . ARG A 1 289 ? 10.211 -1.706 22.125 1.00 90.69 289 ARG A O 1
ATOM 2301 N N . LEU A 1 290 ? 9.401 -3.794 21.965 1.00 92.88 290 LEU A N 1
ATOM 2302 C CA . LEU A 1 290 ? 8.063 -3.434 22.427 1.00 92.88 290 LEU A CA 1
ATOM 2303 C C . LEU A 1 290 ? 7.997 -3.435 23.959 1.00 92.88 290 LEU A C 1
ATOM 2305 O O . LEU A 1 290 ? 8.382 -4.407 24.612 1.00 92.88 290 LEU A O 1
ATOM 2309 N N . VAL A 1 291 ? 7.515 -2.340 24.548 1.00 94.12 291 VAL A N 1
ATOM 2310 C CA . VAL A 1 291 ? 7.317 -2.212 25.997 1.00 94.12 291 VAL A CA 1
ATOM 2311 C C . VAL A 1 291 ? 5.890 -1.735 26.274 1.00 94.12 291 VAL A C 1
ATOM 2313 O O . VAL A 1 291 ? 5.623 -0.534 26.199 1.00 94.12 291 VAL A O 1
ATOM 2316 N N . PRO A 1 292 ? 4.960 -2.652 26.589 1.00 94.94 292 PRO A N 1
ATOM 2317 C CA . PRO A 1 292 ? 3.627 -2.268 27.022 1.00 94.94 292 PRO A CA 1
ATOM 2318 C C . PRO A 1 292 ? 3.667 -1.557 28.375 1.00 94.94 292 PRO A C 1
ATOM 2320 O O . PRO A 1 292 ? 4.443 -1.923 29.262 1.00 94.94 292 PRO A O 1
ATOM 2323 N N . ASP A 1 293 ? 2.819 -0.543 28.526 1.00 95.75 293 ASP A N 1
ATOM 2324 C CA . ASP A 1 293 ? 2.567 0.099 29.808 1.00 95.75 293 ASP A CA 1
ATOM 2325 C C . ASP A 1 293 ? 1.994 -0.909 30.820 1.00 95.75 293 ASP A C 1
ATOM 2327 O O . ASP A 1 293 ? 1.369 -1.918 30.463 1.00 95.75 293 ASP A O 1
ATOM 2331 N N . ARG A 1 294 ? 2.236 -0.657 32.110 1.00 96.69 294 ARG A N 1
ATOM 2332 C CA . ARG A 1 294 ? 1.832 -1.565 33.186 1.00 96.69 294 ARG A CA 1
ATOM 2333 C C . ARG A 1 294 ? 0.317 -1.697 33.283 1.00 96.69 294 ARG A C 1
ATOM 2335 O O . ARG A 1 294 ? -0.152 -2.775 33.647 1.00 96.69 294 ARG A O 1
ATOM 2342 N N . ASP A 1 295 ? -0.424 -0.648 32.944 1.00 96.31 295 ASP A N 1
ATOM 2343 C CA . ASP A 1 295 ? -1.883 -0.604 33.045 1.00 96.31 295 ASP A CA 1
ATOM 2344 C C . ASP A 1 295 ? -2.598 -0.867 31.706 1.00 96.31 295 ASP A C 1
ATOM 2346 O O . ASP A 1 295 ? -3.825 -0.945 31.680 1.00 96.31 295 ASP A O 1
ATOM 2350 N N . LEU A 1 296 ? -1.859 -1.115 30.611 1.00 96.25 296 LEU A N 1
ATOM 2351 C CA . LEU A 1 296 ? -2.401 -1.294 29.252 1.00 96.25 296 LEU A CA 1
ATOM 2352 C C . LEU A 1 296 ? -3.645 -2.201 29.202 1.00 96.25 296 LEU A C 1
ATOM 2354 O O . LEU A 1 296 ? -4.671 -1.837 28.631 1.00 96.25 296 LEU A O 1
ATOM 2358 N N . PHE A 1 297 ? -3.570 -3.389 29.808 1.00 97.50 297 PHE A N 1
ATOM 2359 C CA . PHE A 1 297 ? -4.667 -4.361 29.756 1.00 97.50 297 PHE A CA 1
ATOM 2360 C C . PHE A 1 297 ? -5.836 -4.026 30.686 1.00 97.50 297 PHE A C 1
ATOM 2362 O O . PHE A 1 297 ? -6.952 -4.464 30.423 1.00 97.50 297 PHE A O 1
ATOM 2369 N N . ARG A 1 298 ? -5.619 -3.242 31.749 1.00 96.88 298 ARG A N 1
ATOM 2370 C CA . ARG A 1 298 ? -6.701 -2.832 32.658 1.00 96.88 298 ARG A CA 1
ATOM 2371 C C . ARG A 1 298 ? -7.668 -1.870 31.990 1.00 96.88 298 ARG A C 1
ATOM 2373 O O . ARG A 1 298 ? -8.866 -1.962 32.225 1.00 96.88 298 ARG A O 1
ATOM 2380 N N . HIS A 1 299 ? -7.148 -1.020 31.114 1.00 97.19 299 HIS A N 1
ATOM 2381 C CA . HIS A 1 299 ? -7.953 -0.095 30.328 1.00 97.19 299 HIS A CA 1
ATOM 2382 C C . HIS A 1 299 ? -8.740 -0.775 29.202 1.00 97.19 299 HIS A C 1
ATOM 2384 O O . HIS A 1 299 ? -9.588 -0.140 28.590 1.00 97.19 299 HIS A O 1
ATOM 2390 N N . CYS A 1 300 ? -8.515 -2.062 28.921 1.00 97.69 300 CYS A N 1
ATOM 2391 C CA . CYS A 1 300 ? -9.096 -2.740 27.760 1.00 97.69 300 CYS A CA 1
ATOM 2392 C C . CYS A 1 300 ? -9.857 -4.029 28.150 1.00 97.69 300 CYS A C 1
ATOM 2394 O O . CYS A 1 300 ? -9.500 -5.117 27.687 1.00 97.69 300 CYS A O 1
ATOM 2396 N N . PRO A 1 301 ? -10.919 -3.950 28.980 1.00 97.75 301 PRO A N 1
ATOM 2397 C CA . PRO A 1 301 ? -11.569 -5.128 29.576 1.00 97.75 301 PRO A CA 1
ATOM 2398 C C . PRO A 1 301 ? -12.259 -6.053 28.559 1.00 97.75 301 PRO A C 1
ATOM 2400 O O . PRO A 1 301 ? -12.524 -7.218 28.845 1.00 97.75 301 PRO A O 1
ATOM 2403 N N . ASN A 1 302 ? -12.564 -5.547 27.360 1.00 98.25 302 ASN A N 1
ATOM 2404 C CA . ASN A 1 302 ? -13.290 -6.278 26.321 1.00 98.25 302 ASN A CA 1
ATOM 2405 C C . ASN A 1 302 ? -12.394 -6.807 25.186 1.00 98.25 302 ASN A C 1
ATOM 2407 O O . ASN A 1 302 ? -12.915 -7.199 24.136 1.00 98.25 302 ASN A O 1
ATOM 2411 N N . LEU A 1 303 ? -11.071 -6.864 25.390 1.00 98.38 303 LEU A N 1
ATOM 2412 C CA . LEU A 1 303 ? -10.147 -7.438 24.412 1.00 98.38 303 LEU A CA 1
ATOM 2413 C C . LEU A 1 303 ? -10.464 -8.910 24.137 1.00 98.38 303 LEU A C 1
ATOM 2415 O O . LEU A 1 303 ? -10.502 -9.740 25.040 1.00 98.38 303 LEU A O 1
ATOM 2419 N N . GLN A 1 304 ? -10.618 -9.230 22.856 1.00 98.38 304 GLN A N 1
ATOM 2420 C CA . GLN A 1 304 ? -10.778 -10.590 22.344 1.00 98.38 304 GLN A CA 1
ATOM 2421 C C . GLN A 1 304 ? -9.479 -11.116 21.744 1.00 98.38 304 GLN A C 1
ATOM 2423 O O . GLN A 1 304 ? -9.162 -12.296 21.866 1.00 98.38 304 GLN A O 1
ATOM 2428 N N . ARG A 1 305 ? -8.720 -10.251 21.061 1.00 98.00 305 ARG A N 1
ATOM 2429 C CA . ARG A 1 305 ? -7.499 -10.651 20.356 1.00 98.00 305 ARG A CA 1
ATOM 2430 C C . ARG A 1 305 ? -6.373 -9.677 20.632 1.00 98.00 305 ARG A C 1
ATOM 2432 O O . ARG A 1 305 ? -6.500 -8.487 20.346 1.00 98.00 305 ARG A O 1
ATOM 2439 N N . VAL A 1 306 ? -5.268 -10.216 21.126 1.00 97.81 306 VAL A N 1
ATOM 2440 C CA . VAL A 1 306 ? -4.035 -9.482 21.390 1.00 97.81 306 VAL A CA 1
ATOM 2441 C C . VAL A 1 306 ? -2.900 -10.139 20.616 1.00 97.81 306 VAL A C 1
ATOM 2443 O O . VAL A 1 306 ? -2.628 -11.328 20.789 1.00 97.81 306 VAL A O 1
ATOM 2446 N N . LEU A 1 307 ? -2.239 -9.358 19.766 1.00 97.31 307 LEU A N 1
ATOM 2447 C CA . LEU A 1 307 ? -0.996 -9.719 19.095 1.00 97.31 307 LEU A CA 1
ATOM 2448 C C . LEU A 1 307 ? 0.040 -8.652 19.433 1.00 97.31 307 LEU A C 1
ATOM 2450 O O . LEU A 1 307 ? -0.074 -7.528 18.961 1.00 97.31 307 LEU A O 1
ATOM 2454 N N . LEU A 1 308 ? 1.041 -8.994 20.233 1.00 96.38 308 LEU A N 1
ATOM 2455 C CA . LEU A 1 308 ? 2.176 -8.122 20.519 1.00 96.38 308 LEU A CA 1
ATOM 2456 C C . LEU A 1 308 ? 3.429 -8.845 20.042 1.00 96.38 308 LEU A C 1
ATOM 2458 O O . LEU A 1 308 ? 3.779 -9.895 20.582 1.00 96.38 308 LEU A O 1
ATOM 2462 N N . SER A 1 309 ? 4.073 -8.318 19.007 1.00 95.12 309 SER A N 1
ATOM 2463 C CA . SER A 1 309 ? 5.284 -8.911 18.456 1.00 95.12 309 SER A CA 1
ATOM 2464 C C . SER A 1 309 ? 6.407 -7.900 18.327 1.00 95.12 309 SER A C 1
ATOM 2466 O O . SER A 1 309 ? 6.204 -6.817 17.783 1.00 95.12 309 SER A O 1
ATOM 2468 N N . ASP A 1 310 ? 7.602 -8.289 18.740 1.00 93.31 310 ASP A N 1
ATOM 2469 C CA . ASP A 1 310 ? 8.853 -7.663 18.327 1.00 93.31 310 ASP A CA 1
ATOM 2470 C C . ASP A 1 310 ? 9.829 -8.733 17.778 1.00 93.31 310 ASP A C 1
ATOM 2472 O O . ASP A 1 310 ? 9.429 -9.885 17.570 1.00 93.31 310 ASP A O 1
ATOM 2476 N N . LYS A 1 311 ? 11.064 -8.354 17.415 1.00 88.25 311 LYS A N 1
ATOM 2477 C CA . LYS A 1 311 ? 12.114 -9.301 16.961 1.00 88.25 311 LYS A CA 1
ATOM 2478 C C . LYS A 1 311 ? 13.307 -9.378 17.924 1.00 88.25 311 LYS A C 1
ATOM 2480 O O . LYS A 1 311 ? 14.428 -9.717 17.511 1.00 88.25 311 LYS A O 1
ATOM 2485 N N . ILE A 1 312 ? 13.113 -9.015 19.189 1.00 88.69 312 ILE A N 1
ATOM 2486 C CA . ILE A 1 312 ? 14.161 -9.035 20.205 1.00 88.69 312 ILE A CA 1
ATOM 2487 C C . ILE A 1 312 ? 14.434 -10.467 20.683 1.00 88.69 312 ILE A C 1
ATOM 2489 O O . ILE A 1 312 ? 13.923 -10.956 21.686 1.00 88.69 312 ILE A O 1
ATOM 2493 N N . LYS A 1 313 ? 15.437 -11.091 20.061 1.00 87.19 313 LYS A N 1
ATOM 2494 C CA . LYS A 1 313 ? 15.908 -12.444 20.416 1.00 87.19 313 LYS A CA 1
ATOM 2495 C C . LYS A 1 313 ? 16.422 -12.598 21.857 1.00 87.19 313 LYS A C 1
ATOM 2497 O O . LYS A 1 313 ? 16.641 -13.721 22.309 1.00 87.19 313 LYS A O 1
ATOM 2502 N N . ARG A 1 314 ? 16.743 -11.500 22.554 1.00 87.19 314 ARG A N 1
ATOM 2503 C CA . ARG A 1 314 ? 17.352 -11.518 23.897 1.00 87.19 314 ARG A CA 1
ATOM 2504 C C . ARG A 1 314 ? 16.815 -10.390 24.772 1.00 87.19 314 ARG A C 1
ATOM 2506 O O . ARG A 1 314 ? 17.188 -9.232 24.596 1.00 87.19 314 ARG A O 1
ATOM 2513 N N . TYR A 1 315 ? 16.038 -10.744 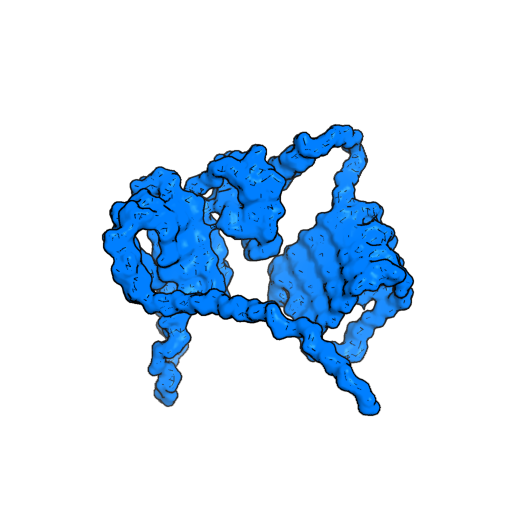25.791 1.00 86.31 315 TYR A N 1
ATOM 2514 C CA . TYR A 1 315 ? 15.611 -9.806 26.825 1.00 86.31 315 TYR A CA 1
ATOM 2515 C C . TYR A 1 315 ? 16.577 -9.814 28.008 1.00 86.31 315 TYR A C 1
ATOM 2517 O O . TYR A 1 315 ? 16.973 -10.862 28.515 1.00 86.31 315 TYR A O 1
ATOM 2525 N N . ARG A 1 316 ? 16.924 -8.622 28.499 1.00 86.69 316 ARG A N 1
ATOM 2526 C CA . ARG A 1 316 ? 17.525 -8.479 29.829 1.00 86.69 316 ARG A CA 1
ATOM 2527 C C . ARG A 1 316 ? 16.398 -8.489 30.853 1.00 86.69 316 ARG A C 1
ATOM 2529 O O . ARG A 1 316 ? 15.455 -7.720 30.701 1.00 86.69 316 ARG A O 1
ATOM 2536 N N . TYR A 1 317 ? 16.534 -9.272 31.923 1.00 83.44 317 TYR A N 1
ATOM 2537 C CA . TYR A 1 317 ? 15.526 -9.365 32.991 1.00 83.44 317 TYR A CA 1
ATOM 2538 C C . TYR A 1 317 ? 15.079 -7.988 33.514 1.00 83.44 317 TYR A C 1
ATOM 2540 O O . TYR A 1 317 ? 13.890 -7.712 33.595 1.00 83.44 317 TYR A O 1
ATOM 2548 N N . ARG A 1 318 ? 16.029 -7.067 33.749 1.00 84.31 318 ARG A N 1
ATOM 2549 C CA . ARG A 1 318 ? 15.748 -5.687 34.202 1.00 84.31 318 ARG A CA 1
ATOM 2550 C C . ARG A 1 318 ? 14.943 -4.841 33.213 1.00 84.31 318 ARG A C 1
ATOM 2552 O O . ARG A 1 318 ? 14.422 -3.804 33.593 1.00 84.31 318 ARG A O 1
ATOM 2559 N N . GLY A 1 319 ? 14.906 -5.234 31.944 1.00 80.88 319 GLY A N 1
ATOM 2560 C CA . GLY A 1 319 ? 14.142 -4.532 30.930 1.00 80.88 319 GLY A CA 1
ATOM 2561 C C . GLY A 1 319 ? 12.673 -4.936 30.916 1.00 80.88 319 GLY A C 1
ATOM 2562 O O . GLY A 1 319 ? 11.870 -4.163 30.401 1.00 80.88 319 GLY A O 1
ATOM 2563 N N . ILE A 1 320 ? 12.322 -6.130 31.398 1.00 85.50 320 ILE A N 1
ATOM 2564 C CA . ILE A 1 320 ? 10.966 -6.675 31.287 1.00 85.50 320 ILE A CA 1
ATOM 2565 C C . ILE A 1 320 ? 10.059 -5.912 32.255 1.00 85.50 320 ILE A C 1
ATOM 2567 O O . ILE A 1 320 ? 10.207 -6.014 33.471 1.00 85.50 320 ILE A O 1
ATOM 2571 N N . VAL A 1 321 ? 9.132 -5.134 31.702 1.00 87.50 321 VAL A N 1
ATOM 2572 C CA . VAL A 1 321 ? 8.093 -4.445 32.469 1.00 87.50 321 VAL A CA 1
ATOM 2573 C C . VAL A 1 321 ? 6.921 -5.407 32.610 1.00 87.50 321 VAL A C 1
ATOM 2575 O O . VAL A 1 321 ? 6.407 -5.908 31.613 1.00 87.50 321 VAL A O 1
ATOM 2578 N N . THR A 1 322 ? 6.519 -5.703 33.844 1.00 90.19 322 THR A N 1
ATOM 2579 C CA . THR A 1 322 ? 5.354 -6.550 34.104 1.00 90.19 322 THR A CA 1
ATOM 2580 C C . THR A 1 322 ? 4.079 -5.716 34.077 1.00 90.19 322 THR A C 1
ATOM 2582 O O . THR A 1 322 ? 3.949 -4.729 34.813 1.00 90.19 322 THR A O 1
ATOM 2585 N N . CYS A 1 323 ? 3.126 -6.131 33.242 1.00 93.12 323 CYS A N 1
ATOM 2586 C CA . CYS A 1 323 ? 1.765 -5.612 33.290 1.00 93.12 323 CYS A CA 1
ATOM 2587 C C . CYS A 1 323 ? 1.093 -6.018 34.605 1.00 93.12 323 CYS A C 1
ATOM 2589 O O . CYS A 1 323 ? 1.381 -7.076 35.174 1.00 93.12 323 CYS A O 1
ATOM 2591 N N . LEU A 1 324 ? 0.205 -5.163 35.098 1.00 93.50 324 LEU A N 1
ATOM 2592 C CA . LEU A 1 324 ? -0.616 -5.470 36.256 1.00 93.50 324 LEU A CA 1
ATOM 2593 C C . LEU A 1 324 ? -1.712 -6.479 35.882 1.00 93.50 324 LEU A C 1
ATOM 2595 O O . LEU A 1 324 ? -2.109 -6.552 34.717 1.00 93.50 324 LEU A O 1
ATOM 2599 N N . PRO A 1 325 ? -2.222 -7.255 36.857 1.00 92.12 325 PRO A N 1
ATOM 2600 C CA . PRO A 1 325 ? -3.350 -8.144 36.617 1.00 92.12 325 PRO A CA 1
ATOM 2601 C C . PRO A 1 325 ? -4.546 -7.372 36.046 1.00 92.12 325 PRO A C 1
ATOM 2603 O O . PRO A 1 325 ? -4.896 -6.302 36.561 1.00 92.12 325 PRO A O 1
ATOM 2606 N N . ALA A 1 326 ? -5.158 -7.933 35.005 1.00 94.62 326 ALA A N 1
ATOM 2607 C CA . ALA A 1 326 ? -6.343 -7.418 34.330 1.00 94.62 326 ALA A CA 1
ATOM 2608 C C . ALA A 1 326 ? -7.364 -8.552 34.154 1.00 94.62 326 ALA A C 1
ATOM 2610 O O . ALA A 1 326 ? -6.977 -9.703 33.939 1.00 94.62 326 ALA A O 1
ATOM 2611 N N . ASP A 1 327 ? -8.651 -8.225 34.249 1.00 95.31 327 ASP A N 1
ATOM 2612 C CA . ASP A 1 327 ? -9.737 -9.160 33.954 1.00 95.31 327 ASP A CA 1
ATOM 2613 C C . ASP A 1 327 ? -10.078 -9.078 32.463 1.00 95.31 327 ASP A C 1
ATOM 2615 O O . ASP A 1 327 ? -10.672 -8.107 31.998 1.00 95.31 327 ASP A O 1
ATOM 2619 N N . LEU A 1 328 ? -9.650 -10.091 31.710 1.00 97.12 328 LEU A N 1
ATOM 2620 C CA . LEU A 1 328 ? -9.860 -10.202 30.267 1.00 97.12 328 LEU A CA 1
ATOM 2621 C C . LEU A 1 328 ? -10.774 -11.392 29.953 1.00 97.12 328 LEU A C 1
ATOM 2623 O O . LEU A 1 328 ? -10.429 -12.268 29.161 1.00 97.12 328 LEU A O 1
ATOM 2627 N N . SER A 1 329 ? -11.949 -11.436 30.585 1.00 97.31 329 SER A N 1
ATOM 2628 C CA . SER A 1 329 ? -12.935 -12.524 30.450 1.00 97.31 329 SER A CA 1
ATOM 2629 C C . SER A 1 329 ? -13.380 -12.838 29.010 1.00 97.31 329 SER A C 1
ATOM 2631 O O . SER A 1 329 ? -13.930 -13.909 28.759 1.00 97.31 329 SER A O 1
ATOM 2633 N N . ARG A 1 330 ? -13.135 -11.928 28.056 1.00 97.75 330 ARG A N 1
ATOM 2634 C CA . ARG A 1 330 ? -13.459 -12.086 26.627 1.00 97.75 330 ARG A CA 1
ATOM 2635 C C . ARG A 1 330 ? -12.273 -12.479 25.743 1.00 97.75 330 ARG A C 1
ATOM 2637 O O . ARG A 1 330 ? -12.451 -12.570 24.531 1.00 97.75 330 ARG A O 1
ATOM 2644 N N . LEU A 1 331 ? -11.084 -12.689 26.307 1.00 98.25 331 LEU A N 1
ATOM 2645 C CA . LEU A 1 331 ? -9.875 -12.958 25.533 1.00 98.25 331 LEU A CA 1
ATOM 2646 C C . LEU A 1 331 ? -9.932 -14.342 24.876 1.00 98.25 331 LEU A C 1
ATOM 2648 O O . LEU A 1 331 ? -9.870 -15.371 25.542 1.00 98.25 331 LEU A O 1
ATOM 2652 N N . GLU A 1 332 ? -10.008 -14.358 23.550 1.00 98.00 332 GLU A N 1
ATOM 2653 C CA . GLU A 1 332 ? -10.020 -15.570 22.724 1.00 98.00 332 GLU A CA 1
ATOM 2654 C C . GLU A 1 332 ? -8.608 -15.963 22.273 1.00 98.00 332 GLU A C 1
ATOM 2656 O O . GLU A 1 332 ? -8.303 -17.141 22.105 1.00 98.00 332 GLU A O 1
ATOM 2661 N N . SER A 1 333 ? -7.744 -14.972 22.027 1.00 97.31 333 SER A N 1
ATOM 2662 C CA . SER A 1 333 ? -6.410 -15.182 21.461 1.00 97.31 333 SER A CA 1
ATOM 2663 C C . SER A 1 333 ? -5.397 -14.207 22.046 1.00 97.31 333 SER A C 1
ATOM 2665 O O . SER A 1 333 ? -5.546 -12.991 21.913 1.00 97.31 333 SER A O 1
ATOM 2667 N N . LEU A 1 334 ? -4.310 -14.752 22.591 1.00 97.06 334 LEU A N 1
ATOM 2668 C CA . LEU A 1 334 ? -3.151 -14.008 23.077 1.00 97.06 334 LEU A CA 1
ATOM 2669 C C . LEU A 1 334 ? -1.887 -14.535 22.400 1.00 97.06 334 LEU A C 1
ATOM 2671 O O . LEU A 1 334 ? -1.492 -15.678 22.615 1.00 97.06 334 LEU A O 1
ATOM 2675 N N . ASN A 1 335 ? -1.251 -13.697 21.588 1.00 96.00 335 ASN A N 1
ATOM 2676 C CA . ASN A 1 335 ? 0.002 -14.014 20.922 1.00 96.00 335 ASN A CA 1
ATOM 2677 C C . ASN A 1 335 ? 1.051 -12.968 21.300 1.00 96.00 335 ASN A C 1
ATOM 2679 O O . ASN A 1 335 ? 0.935 -11.797 20.938 1.00 96.00 335 ASN A O 1
ATOM 2683 N N . LEU A 1 336 ? 2.052 -13.412 22.056 1.00 94.12 336 LEU A N 1
ATOM 2684 C CA . LEU A 1 336 ? 3.185 -12.611 22.494 1.00 94.12 336 LEU A CA 1
ATOM 2685 C C . LEU A 1 336 ? 4.443 -13.210 21.867 1.00 94.12 336 LEU A C 1
ATOM 2687 O O . LEU A 1 336 ? 4.781 -14.362 22.147 1.00 94.12 336 LEU A O 1
ATOM 2691 N N . ARG A 1 337 ? 5.120 -12.448 21.009 1.00 91.88 337 ARG A N 1
ATOM 2692 C CA . ARG A 1 337 ? 6.322 -12.893 20.295 1.00 91.88 337 ARG A CA 1
ATOM 2693 C C . ARG A 1 337 ? 7.450 -11.882 20.483 1.00 91.88 337 ARG A C 1
ATOM 2695 O O . ARG A 1 337 ? 7.230 -10.692 20.298 1.00 91.88 337 ARG A O 1
ATOM 2702 N N . GLY A 1 338 ? 8.640 -12.364 20.818 1.00 83.56 338 GLY A N 1
ATOM 2703 C CA . GLY A 1 338 ? 9.879 -11.583 20.832 1.00 83.56 338 GLY A CA 1
ATOM 2704 C C . GLY A 1 338 ? 10.978 -12.281 20.054 1.00 83.56 338 GLY A C 1
ATOM 2705 O O . GLY A 1 338 ? 10.859 -13.517 19.865 1.00 83.56 338 GLY A O 1
#

Organism: NCBI:txid1314771

Secondary structure (DSSP, 8-state):
---PPP-----------------HHHHHHHHGGGGGG-SEEEEEGGGHHHHHHTGGGGTT--EEEEE---TTSSSS----------GGGHHHHHHHHHHHHHHHHHHHHHHHHHHTTT---EEEEE-TT--TTGGGTHHHHHHHHHHHSPPPSS-SEE-TTTHHHHHHTTTTS--TT--EE-SGGGS-HHHHHHHHH-HHHHHHHHHHHHHTS----TTSPPP--EEEEEE-SSPP-THHHHHHHHTTTT--EEEEEE-S----EEEE-TT----TT--EEEEEETTSEEEE-TTTTTT-TT--EEEEEE--S---GGG-PPPPP---TT--EEEEE-

Foldseek 3Di:
DDDDDDDDDPPDDPPPPPPDPDPPVRLCVVCVVPLLPDQEHEDELVCLVVCLVVLVSNLQHAEYEYEDDPVVPDDDDVPVPPDDDPPPVVPVVVVVVVVVSLVSLLVSLLVNPVVNPQRHAFYHYDPPDDDPVVVVCNVVSVLSSLLSHDAHDLDQEAEQRCVSSCLSCVVPHDCLNHDYYPHVVPHPPVVVVSVVVPVVVVVVVVVSVVVPDPDDDDDDDDQDAEDEAEAEQDDDDCCLVVVCVVRLARHQEYAYAHDHQDQEEDEHQVNRAANANHAYYHYEQARYHYAYDQCNQQSYQNHAEYHAEYNPPDDDPVVHDHHDDHHNVNHNYDHYYD

Sequence (338 aa):
MSTHPAFNSLVGALPLAGEVFLHREATWFLTSPIFECLQSLSIPAFDLDCYSRAMDRLRNLERIHFVFDDSSVVSDFEDDSVGSVSPELSEDAAQASKTNPLRALVTFVKDFSPRFKGRPKTVIWSDSAMRSDVHHIFPLVKIEILQILPPLKSPRFLNKDNFPQCLTHLASTDLAHVQEIVDILTLPNLWFKILCDNRQFLQRASLLSRESRPALTEHELMPLEDVIILGGRERLTTEIDDIPFAFSQTLRKIAVAVEGVFEEILCIGRGWVDLPVLMRLSINANLGRLVPDRDLFRHCPNLQRVLLSDKIKRYRYRGIVTCLPADLSRLESLNLRG

pLDDT: mean 81.81, std 17.86, range [30.67, 98.44]

Radius of gyration: 26.05 Å; chains: 1; bounding box: 73×74×70 Å